Protein AF-A0A1W2FEC4-F1 (afdb_monomer)

Mean predicted aligned error: 9.16 Å

Nearest PDB structures (foldseek):
  4igg-assembly1_B  TM=1.754E-01  e=8.267E-01  Homo sapiens

pLDDT: mean 85.3, std 17.09, range [33.62, 98.06]

Structure (mmCIF, N/CA/C/O backbone):
data_AF-A0A1W2FEC4-F1
#
_entry.id   AF-A0A1W2FEC4-F1
#
loop_
_atom_site.group_PDB
_atom_site.id
_atom_site.type_symbol
_atom_site.label_atom_id
_atom_site.label_alt_id
_atom_site.label_comp_id
_atom_site.label_asym_id
_atom_site.label_entity_id
_atom_site.label_seq_id
_atom_site.pdbx_PDB_ins_code
_atom_site.Cartn_x
_atom_site.Cartn_y
_atom_site.Cartn_z
_atom_site.occupancy
_atom_site.B_iso_or_equiv
_atom_site.auth_seq_id
_atom_site.auth_comp_id
_atom_site.auth_asym_id
_atom_site.auth_atom_id
_atom_site.pdbx_PDB_model_num
ATOM 1 N N . MET A 1 1 ? -41.640 -19.546 67.518 1.00 37.34 1 MET A N 1
ATOM 2 C CA . MET A 1 1 ? -40.418 -19.988 66.816 1.00 37.34 1 MET A CA 1
ATOM 3 C C . MET A 1 1 ? -40.036 -18.869 65.863 1.00 37.34 1 MET A C 1
ATOM 5 O O . MET A 1 1 ? -40.870 -18.476 65.066 1.00 37.34 1 MET A O 1
ATOM 9 N N . ARG A 1 2 ? -38.877 -18.230 66.068 1.00 36.75 2 ARG A N 1
ATOM 10 C CA . ARG A 1 2 ? -38.397 -17.133 65.214 1.00 36.75 2 ARG A CA 1
ATOM 11 C C . ARG A 1 2 ? -37.723 -17.760 63.998 1.00 36.75 2 ARG A C 1
ATOM 13 O O . ARG A 1 2 ? -36.661 -18.361 64.160 1.00 36.75 2 ARG A O 1
ATOM 20 N N . ASP A 1 3 ? -38.341 -17.629 62.831 1.00 38.19 3 ASP A N 1
ATOM 21 C CA . ASP A 1 3 ? -37.733 -18.014 61.561 1.00 38.19 3 ASP A CA 1
ATOM 22 C C . ASP A 1 3 ? -36.437 -17.224 61.376 1.00 38.19 3 ASP A C 1
ATOM 24 O O . ASP A 1 3 ? -36.424 -15.992 61.315 1.00 38.19 3 ASP A O 1
ATOM 28 N N . LYS A 1 4 ? -35.313 -17.943 61.376 1.00 33.62 4 LYS A N 1
ATOM 29 C CA . LYS A 1 4 ? -34.004 -17.360 61.090 1.00 33.62 4 LYS A CA 1
ATOM 30 C C . LYS A 1 4 ? -33.969 -17.025 59.595 1.00 33.62 4 LYS A C 1
ATOM 32 O O . LYS A 1 4 ? -34.239 -17.921 58.795 1.00 33.62 4 LYS A O 1
ATOM 37 N N . PRO A 1 5 ? -33.623 -15.792 59.189 1.00 39.75 5 PRO A N 1
ATOM 38 C CA . PRO A 1 5 ? -33.453 -15.482 57.778 1.00 39.75 5 PRO A CA 1
ATOM 39 C C . PRO A 1 5 ? -32.308 -16.335 57.223 1.00 39.75 5 PRO A C 1
ATOM 41 O O . PRO A 1 5 ? -31.166 -16.234 57.673 1.00 39.75 5 PRO A O 1
ATOM 44 N N . VAL A 1 6 ? -32.623 -17.203 56.263 1.00 42.38 6 VAL A N 1
ATOM 45 C CA . VAL A 1 6 ? -31.625 -17.957 55.502 1.00 42.38 6 VAL A CA 1
ATOM 46 C C . VAL A 1 6 ? -30.933 -16.963 54.572 1.00 42.38 6 VAL A C 1
ATOM 48 O O . VAL A 1 6 ? -31.481 -16.551 53.554 1.00 42.38 6 VAL A O 1
ATOM 51 N N . ILE A 1 7 ? -29.734 -16.525 54.954 1.00 41.28 7 ILE A N 1
ATOM 52 C CA . ILE A 1 7 ? -28.877 -15.683 54.115 1.00 41.28 7 ILE A CA 1
ATOM 53 C C . ILE A 1 7 ? -28.237 -16.593 53.061 1.00 41.28 7 ILE A C 1
ATOM 55 O O . ILE A 1 7 ? -27.219 -17.233 53.318 1.00 41.28 7 ILE A O 1
ATOM 59 N N . VAL A 1 8 ? -28.835 -16.670 51.871 1.00 42.28 8 VAL A N 1
ATOM 60 C CA . VAL A 1 8 ? -28.213 -17.321 50.710 1.00 42.28 8 VAL A CA 1
ATOM 61 C C . VAL A 1 8 ? -27.256 -16.319 50.062 1.00 42.28 8 VAL A C 1
ATOM 63 O O . VAL A 1 8 ? -27.683 -15.355 49.434 1.00 42.28 8 VAL A O 1
ATOM 66 N N . ARG A 1 9 ? -25.944 -16.521 50.234 1.00 42.56 9 ARG A N 1
ATOM 67 C CA . ARG A 1 9 ? -24.905 -15.755 49.528 1.00 42.56 9 ARG A CA 1
ATOM 68 C C . ARG A 1 9 ? -24.738 -16.326 48.119 1.00 42.56 9 ARG A C 1
ATOM 70 O O . ARG A 1 9 ? -24.040 -17.322 47.951 1.00 42.56 9 ARG A O 1
ATOM 77 N N . LEU A 1 10 ? -25.355 -15.706 47.115 1.00 42.03 10 LEU A N 1
ATOM 78 C CA . LEU A 1 10 ? -25.019 -15.984 45.717 1.00 42.03 10 LEU A CA 1
ATOM 79 C C . LEU A 1 10 ? -23.746 -15.200 45.367 1.00 42.03 10 LEU A C 1
ATOM 81 O O . LEU A 1 10 ? -23.784 -13.998 45.129 1.00 42.03 10 LEU A O 1
ATOM 85 N N . LEU A 1 11 ? -22.600 -15.874 45.421 1.00 38.28 11 LEU A N 1
ATOM 86 C CA . LEU A 1 11 ? -21.300 -15.318 45.050 1.00 38.28 11 LEU A CA 1
ATOM 87 C C . LEU A 1 11 ? -21.071 -15.629 43.565 1.00 38.28 11 LEU A C 1
ATOM 89 O O . LEU A 1 11 ? -20.635 -16.723 43.218 1.00 38.28 11 LEU A O 1
ATOM 93 N N . VAL A 1 12 ? -21.413 -14.692 42.679 1.00 45.19 12 VAL A N 1
ATOM 94 C CA . VAL A 1 12 ? -21.081 -14.802 41.250 1.00 45.19 12 VAL A CA 1
ATOM 95 C C . VAL A 1 12 ? -19.682 -14.223 41.067 1.00 45.19 12 VAL A C 1
ATOM 97 O O . VAL A 1 12 ? -19.491 -13.017 40.932 1.00 45.19 12 VAL A O 1
ATOM 100 N N . ALA A 1 13 ? -18.676 -15.091 41.164 1.00 38.09 13 ALA A N 1
ATOM 101 C CA . ALA A 1 13 ? -17.289 -14.722 40.928 1.00 38.09 13 ALA A CA 1
ATOM 102 C C . ALA A 1 13 ? -17.066 -14.498 39.424 1.00 38.09 13 ALA A C 1
ATOM 104 O O . ALA A 1 13 ? -17.051 -15.443 38.638 1.00 38.09 13 ALA A O 1
ATOM 105 N N . PHE A 1 14 ? -16.874 -13.240 39.034 1.00 48.03 14 PHE A N 1
ATOM 106 C CA . PHE A 1 14 ? -16.448 -12.871 37.690 1.00 48.03 14 PHE A CA 1
ATOM 107 C C . PHE A 1 14 ? -14.992 -13.295 37.470 1.00 48.03 14 PHE A C 1
ATOM 109 O O . PHE A 1 14 ? -14.058 -12.679 37.988 1.00 48.03 14 PHE A O 1
ATOM 116 N N . LEU A 1 15 ? -14.787 -14.356 36.690 1.00 37.59 15 LEU A N 1
ATOM 117 C CA . LEU A 1 15 ? -13.469 -14.722 36.184 1.00 37.59 15 LEU A CA 1
ATOM 118 C C . LEU A 1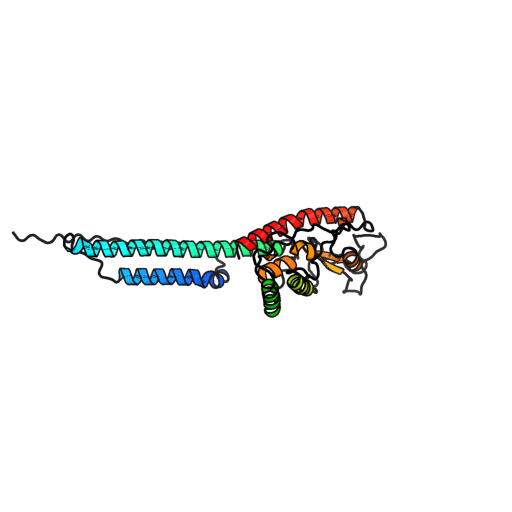 15 ? -13.022 -13.669 35.161 1.00 37.59 15 LEU A C 1
ATOM 120 O O . LEU A 1 15 ? -13.399 -13.700 33.992 1.00 37.59 15 LEU A O 1
ATOM 124 N N . LEU A 1 16 ? -12.179 -12.739 35.610 1.00 40.03 16 LEU A N 1
ATOM 125 C CA . LEU A 1 16 ? -11.343 -11.918 34.740 1.00 40.03 16 LEU A CA 1
ATOM 126 C C . LEU A 1 16 ? -10.385 -12.851 33.985 1.00 40.03 16 LEU A C 1
ATOM 128 O O . LEU A 1 16 ? -9.291 -13.158 34.453 1.00 40.03 16 LEU A O 1
ATOM 132 N N . LEU A 1 17 ? -10.799 -13.317 32.808 1.00 36.72 17 LEU A N 1
ATOM 133 C CA . LEU A 1 17 ? -9.917 -13.959 31.838 1.00 36.72 17 LEU A CA 1
ATOM 134 C C . LEU A 1 17 ? -8.933 -12.907 31.308 1.00 36.72 17 LEU A C 1
ATOM 136 O O . LEU A 1 17 ? -9.126 -12.291 30.260 1.00 36.72 17 LEU A O 1
ATOM 140 N N . VAL A 1 18 ? -7.855 -12.684 32.061 1.00 39.00 18 VAL A N 1
ATOM 141 C CA . VAL A 1 18 ? -6.678 -11.946 31.604 1.00 39.00 18 VAL A CA 1
ATOM 142 C C . VAL A 1 18 ? -5.936 -12.856 30.628 1.00 39.00 18 VAL A C 1
ATOM 144 O O . VAL A 1 18 ? -5.005 -13.571 30.991 1.00 39.00 18 VAL A O 1
ATOM 147 N N . GLY A 1 19 ? -6.394 -12.878 29.375 1.00 36.00 19 GLY A N 1
ATOM 148 C CA . GLY A 1 19 ? -5.725 -13.589 28.291 1.00 36.00 19 GLY A CA 1
ATOM 149 C C . GLY A 1 19 ? -4.297 -13.071 28.126 1.00 36.00 19 GLY A C 1
ATOM 150 O O . GLY A 1 19 ? -4.073 -11.994 27.573 1.00 36.00 19 GLY A O 1
ATOM 151 N N . SER A 1 20 ? -3.329 -13.833 28.631 1.00 35.22 20 SER A N 1
ATOM 152 C CA . SER A 1 20 ? -1.903 -13.558 28.496 1.00 35.22 20 SER A CA 1
ATOM 153 C C . SER A 1 20 ? -1.478 -13.925 27.076 1.00 35.22 20 SER A C 1
ATOM 155 O O . SER A 1 20 ? -1.128 -15.067 26.794 1.00 35.22 20 SER A O 1
ATOM 157 N N . VAL A 1 21 ? -1.543 -12.971 26.147 1.00 39.06 21 VAL A N 1
ATOM 158 C CA . VAL A 1 21 ? -0.990 -13.169 24.803 1.00 39.06 21 VAL A CA 1
ATOM 159 C C . VAL A 1 21 ? 0.417 -12.582 24.782 1.00 39.06 21 VAL A C 1
ATOM 161 O O . VAL A 1 21 ? 0.610 -11.371 24.683 1.00 39.06 21 VAL A O 1
ATOM 164 N N . VAL A 1 22 ? 1.400 -13.467 24.933 1.00 40.41 22 VAL A N 1
ATOM 165 C CA . VAL A 1 22 ? 2.821 -13.184 24.719 1.00 40.41 22 VAL A CA 1
ATOM 166 C C . VAL A 1 22 ? 3.040 -12.959 23.220 1.00 40.41 22 VAL A C 1
ATOM 168 O O . VAL A 1 22 ? 2.669 -13.803 22.409 1.00 40.41 22 VAL A O 1
ATOM 171 N N . GLY A 1 23 ? 3.643 -11.825 22.854 1.00 34.78 23 GLY A N 1
ATOM 172 C CA . GLY A 1 23 ? 4.089 -11.549 21.485 1.00 34.78 23 GLY A CA 1
ATOM 173 C C . GLY A 1 23 ? 4.133 -10.059 21.141 1.00 34.78 23 GLY A C 1
ATOM 174 O O . GLY A 1 23 ? 3.154 -9.493 20.661 1.00 34.78 23 GLY A O 1
ATOM 175 N N . ALA A 1 24 ? 5.283 -9.417 21.362 1.00 34.56 24 ALA A N 1
ATOM 176 C CA . ALA A 1 24 ? 5.630 -8.136 20.734 1.00 34.56 24 ALA A CA 1
ATOM 177 C C . ALA A 1 24 ? 5.730 -8.316 19.194 1.00 34.56 24 ALA A C 1
ATOM 179 O O . ALA A 1 24 ? 6.072 -9.415 18.756 1.00 34.56 24 ALA A O 1
ATOM 180 N N . PRO A 1 25 ? 5.435 -7.292 18.359 1.00 44.28 25 PRO A N 1
ATOM 181 C CA . PRO A 1 25 ? 5.732 -5.876 18.566 1.00 44.28 25 PRO A CA 1
ATOM 182 C C . PRO A 1 25 ? 4.463 -5.030 18.749 1.00 44.28 25 PRO A C 1
ATOM 184 O O . PRO A 1 25 ? 3.744 -4.727 17.801 1.00 44.28 25 PRO A O 1
ATOM 187 N N . ALA A 1 26 ? 4.193 -4.614 19.987 1.00 45.78 26 ALA A N 1
ATOM 188 C CA . ALA A 1 26 ? 2.986 -3.862 20.335 1.00 45.78 26 ALA A CA 1
ATOM 189 C C . ALA A 1 26 ? 3.106 -2.337 20.127 1.00 45.78 26 ALA A C 1
ATOM 191 O O . ALA A 1 26 ? 2.086 -1.656 20.101 1.00 45.78 26 ALA A O 1
ATOM 192 N N . ALA A 1 27 ? 4.310 -1.785 19.947 1.00 42.53 27 ALA A N 1
ATOM 193 C CA . ALA A 1 27 ? 4.506 -0.332 19.986 1.00 42.53 27 ALA A CA 1
ATOM 194 C C . ALA A 1 27 ? 3.841 0.423 18.814 1.00 42.53 27 ALA A C 1
ATOM 196 O O . ALA A 1 27 ? 3.279 1.493 19.020 1.00 42.53 27 ALA A O 1
ATOM 197 N N . ALA A 1 28 ? 3.834 -0.139 17.598 1.00 42.44 28 ALA A N 1
ATOM 198 C CA . ALA A 1 28 ? 3.179 0.495 16.445 1.00 42.44 28 ALA A CA 1
ATOM 199 C C . ALA A 1 28 ? 1.650 0.286 16.446 1.00 42.44 28 ALA A C 1
ATOM 201 O O . ALA A 1 28 ? 0.890 1.207 16.154 1.00 42.44 28 ALA A O 1
ATOM 202 N N . ALA A 1 29 ? 1.186 -0.902 16.852 1.00 49.25 29 ALA A N 1
ATOM 203 C CA . ALA A 1 29 ? -0.240 -1.236 16.905 1.00 49.25 29 ALA A CA 1
ATOM 204 C C . ALA A 1 29 ? -0.999 -0.506 18.031 1.00 49.25 29 ALA A C 1
ATOM 206 O O . ALA A 1 29 ? -2.219 -0.348 17.953 1.00 49.25 29 ALA A O 1
ATOM 207 N N . GLN A 1 30 ? -0.302 -0.056 19.082 1.00 52.47 30 GLN A N 1
ATOM 208 C CA . GLN A 1 30 ? -0.909 0.700 20.181 1.00 52.47 30 GLN A CA 1
ATOM 209 C C . GLN A 1 30 ? -1.448 2.065 19.732 1.00 52.47 30 GLN A C 1
ATOM 211 O O . GLN A 1 30 ? -2.548 2.431 20.137 1.00 52.47 30 GLN A O 1
ATOM 216 N N . GLY A 1 31 ? -0.738 2.775 18.848 1.00 69.38 31 GLY A N 1
ATOM 217 C CA . GLY A 1 31 ? -1.196 4.069 18.330 1.00 69.38 31 GLY A CA 1
ATOM 218 C C . GLY A 1 31 ? -2.389 3.958 17.376 1.00 69.38 31 GLY A C 1
ATOM 219 O O . GLY A 1 31 ? -3.290 4.791 17.411 1.00 69.38 31 GLY A O 1
ATOM 220 N N . GLU A 1 32 ? -2.434 2.914 16.547 1.00 84.25 32 GLU A N 1
ATOM 221 C CA . GLU A 1 32 ? -3.455 2.782 15.498 1.00 84.25 32 GLU A CA 1
ATOM 222 C C . GLU A 1 32 ? -4.778 2.174 15.981 1.00 84.25 32 GLU A C 1
ATOM 224 O O . GLU A 1 32 ? -5.831 2.494 15.437 1.00 84.25 32 GLU A O 1
ATOM 229 N N . CYS A 1 33 ? -4.743 1.353 17.035 1.00 93.69 33 CYS A N 1
ATOM 230 C CA . CYS A 1 33 ? -5.939 0.802 17.683 1.00 93.69 33 CYS A CA 1
ATOM 231 C C . CYS A 1 33 ? -6.293 1.523 18.999 1.00 93.69 33 CYS A C 1
ATOM 233 O O . CYS A 1 33 ? -6.991 0.959 19.848 1.00 93.69 33 CYS A O 1
ATOM 235 N N . ALA A 1 34 ? -5.807 2.755 19.199 1.00 93.00 34 ALA A N 1
ATOM 236 C CA . ALA A 1 34 ? -5.972 3.509 20.446 1.00 93.00 34 ALA A CA 1
ATOM 237 C C . ALA A 1 34 ? -7.449 3.739 20.820 1.00 93.00 34 ALA A C 1
ATOM 239 O O . ALA A 1 34 ? -7.817 3.676 21.995 1.00 93.00 34 ALA A O 1
ATOM 240 N N . ALA A 1 35 ? -8.321 3.950 19.829 1.00 93.94 35 ALA A N 1
ATOM 241 C CA . ALA A 1 35 ? -9.757 4.113 20.056 1.00 93.94 35 ALA A CA 1
ATOM 242 C C . ALA A 1 35 ? -10.398 2.840 20.637 1.00 93.94 35 ALA A C 1
ATOM 244 O O . ALA A 1 35 ? -11.140 2.915 21.616 1.00 93.94 35 ALA A O 1
ATOM 245 N N . GLN A 1 36 ? -10.076 1.664 20.089 1.00 96.75 36 GLN A N 1
ATOM 246 C CA . GLN A 1 36 ? -10.588 0.375 20.568 1.00 96.75 36 GLN A CA 1
ATOM 247 C C . GLN A 1 36 ? -10.023 0.028 21.949 1.00 96.75 36 GLN A C 1
ATOM 249 O O . GLN A 1 36 ? -10.747 -0.486 22.799 1.00 96.75 36 GLN A O 1
ATOM 254 N N . GLN A 1 37 ? -8.754 0.361 22.206 1.00 95.94 37 GLN A N 1
ATOM 255 C CA . GLN A 1 37 ? -8.158 0.232 23.540 1.00 95.94 37 GLN A CA 1
ATOM 256 C C . GLN A 1 37 ? -8.877 1.117 24.565 1.00 95.94 37 GLN A C 1
ATOM 258 O O . GLN A 1 37 ? -9.201 0.657 25.658 1.00 95.94 37 GLN A O 1
ATOM 263 N N . SER A 1 38 ? -9.186 2.360 24.189 1.00 95.44 38 SER A N 1
ATOM 264 C CA . SER A 1 38 ? -9.908 3.306 25.046 1.00 95.44 38 SER A CA 1
ATOM 265 C C . SER A 1 38 ? -11.348 2.858 25.310 1.00 95.44 38 SER A C 1
ATOM 267 O O . SER A 1 38 ? -11.848 3.006 26.423 1.00 95.44 38 SER A O 1
ATOM 269 N N . ALA A 1 39 ? -12.014 2.270 24.311 1.00 95.75 39 ALA A N 1
ATOM 270 C CA . ALA A 1 39 ? -13.347 1.694 24.464 1.00 95.75 39 ALA A CA 1
ATOM 271 C C . ALA A 1 39 ? -13.347 0.512 25.447 1.00 95.75 39 ALA A C 1
ATOM 273 O O . ALA A 1 39 ? -14.177 0.477 26.352 1.00 95.75 39 ALA A O 1
ATOM 274 N N . LEU A 1 40 ? -12.383 -0.407 25.330 1.00 96.94 40 LEU A N 1
ATOM 275 C CA . LEU A 1 40 ? -12.244 -1.528 26.264 1.00 96.94 40 LEU A CA 1
ATOM 276 C C . LEU A 1 40 ? -11.956 -1.047 27.694 1.00 96.94 40 LEU A C 1
ATOM 278 O O . LEU A 1 40 ? -12.580 -1.521 28.641 1.00 96.94 40 LEU A O 1
ATOM 282 N N . ALA A 1 41 ? -11.070 -0.059 27.853 1.00 96.75 41 ALA A N 1
ATOM 283 C CA . ALA A 1 41 ? -10.785 0.540 29.155 1.00 96.75 41 ALA A CA 1
ATOM 284 C C . ALA A 1 41 ? -12.037 1.175 29.789 1.00 96.75 41 ALA A C 1
ATOM 286 O O . ALA A 1 41 ? -12.260 1.024 30.990 1.00 96.75 41 ALA A O 1
ATOM 287 N N . ARG A 1 42 ? -12.891 1.826 28.988 1.00 97.94 42 ARG A N 1
ATOM 288 C CA . ARG A 1 42 ? -14.169 2.382 29.457 1.00 97.94 42 ARG A CA 1
ATOM 289 C C . ARG A 1 42 ? -15.121 1.294 29.951 1.00 97.94 42 ARG A C 1
ATOM 291 O O . ARG A 1 42 ? -15.725 1.468 31.005 1.00 97.94 42 ARG A O 1
ATOM 298 N N . VAL A 1 43 ? -15.225 0.169 29.242 1.00 97.25 43 VAL A N 1
ATOM 299 C CA . VAL A 1 43 ? -16.052 -0.964 29.694 1.00 97.25 43 VAL A CA 1
ATOM 300 C C . VAL A 1 43 ? -15.513 -1.539 31.005 1.00 97.25 43 VAL A C 1
ATOM 302 O O . VAL A 1 43 ? -16.285 -1.783 31.928 1.00 97.25 43 VAL A O 1
ATOM 305 N N . HIS A 1 44 ? -14.192 -1.671 31.154 1.00 97.56 44 HIS A N 1
ATOM 306 C CA . HIS A 1 44 ? -13.602 -2.117 32.420 1.00 97.56 44 HIS A CA 1
ATOM 307 C C . HIS A 1 44 ? -13.916 -1.168 33.589 1.00 97.56 44 HIS A C 1
ATOM 309 O O . HIS A 1 44 ? -14.187 -1.632 34.695 1.00 97.56 44 HIS A O 1
ATOM 315 N N . GLN A 1 45 ? -13.935 0.149 33.358 1.00 97.62 45 GLN A N 1
ATOM 316 C CA . GLN A 1 45 ? -14.357 1.122 34.374 1.00 97.62 45 GLN A CA 1
ATOM 317 C C . GLN A 1 45 ? -15.838 0.968 34.745 1.00 97.62 45 GLN A C 1
ATOM 319 O O . GLN A 1 45 ? -16.181 1.056 35.921 1.00 97.62 45 GLN A O 1
ATOM 324 N N . GLN A 1 46 ? -16.711 0.707 33.768 1.00 97.62 46 GLN A N 1
ATOM 325 C CA . GLN A 1 46 ? -18.136 0.464 34.014 1.00 97.62 46 GLN A CA 1
ATOM 326 C C . GLN A 1 46 ? -18.368 -0.816 34.822 1.00 97.62 46 GLN A C 1
ATOM 328 O O . GLN A 1 46 ? -19.150 -0.799 35.768 1.00 97.62 46 GLN A O 1
ATOM 333 N N . ILE A 1 47 ? -17.643 -1.894 34.508 1.00 96.56 47 ILE A N 1
ATOM 334 C CA . ILE A 1 47 ? -17.673 -3.144 35.279 1.00 96.56 47 ILE A CA 1
ATOM 335 C C . ILE A 1 47 ? -17.213 -2.899 36.717 1.00 96.56 47 ILE A C 1
ATOM 337 O O . ILE A 1 47 ? -17.883 -3.319 37.656 1.00 96.56 47 ILE A O 1
ATOM 341 N N . ALA A 1 48 ? -16.111 -2.170 36.915 1.00 96.31 48 ALA A N 1
ATOM 342 C CA . ALA A 1 48 ? -15.641 -1.828 38.255 1.00 96.31 48 ALA A CA 1
ATOM 343 C C . ALA A 1 48 ? -16.682 -1.006 39.038 1.00 96.31 48 ALA A C 1
ATOM 345 O O . ALA A 1 48 ? -16.937 -1.289 40.207 1.00 96.31 48 ALA A O 1
ATOM 346 N N . ALA A 1 49 ? -17.323 -0.031 38.387 1.00 97.06 49 ALA A N 1
ATOM 347 C CA . ALA A 1 49 ? -18.380 0.774 38.992 1.00 97.06 49 ALA A CA 1
ATOM 348 C C . ALA A 1 49 ? -19.629 -0.056 39.339 1.00 97.06 49 ALA A C 1
ATOM 350 O O . ALA A 1 49 ? -20.215 0.149 40.399 1.00 97.06 49 ALA A O 1
ATOM 351 N N . HIS A 1 50 ? -20.023 -1.006 38.487 1.00 95.69 50 HIS A N 1
ATOM 352 C CA . HIS A 1 50 ? -21.120 -1.938 38.756 1.00 95.69 50 HIS A CA 1
ATOM 353 C C . HIS A 1 50 ? -20.802 -2.870 39.937 1.00 95.69 50 HIS A C 1
ATOM 355 O O . HIS A 1 50 ? -21.614 -3.006 40.851 1.00 95.69 50 HIS A O 1
ATOM 361 N N . ASN A 1 51 ? -19.589 -3.423 39.987 1.00 94.31 51 ASN A N 1
ATOM 362 C CA . ASN A 1 51 ? -19.143 -4.303 41.072 1.00 94.31 51 ASN A CA 1
ATOM 363 C C . ASN A 1 51 ? -18.999 -3.577 42.422 1.00 94.31 51 ASN A C 1
ATOM 365 O O . ASN A 1 51 ? -19.095 -4.206 43.473 1.00 94.31 51 ASN A O 1
ATOM 369 N N . ALA A 1 52 ? -18.802 -2.255 42.407 1.00 96.06 52 ALA A N 1
ATOM 370 C CA . ALA A 1 52 ? -18.787 -1.428 43.612 1.00 96.06 52 ALA A CA 1
ATOM 371 C C . ALA A 1 52 ? -20.192 -1.156 44.190 1.00 96.06 52 ALA A C 1
ATOM 373 O O . ALA A 1 52 ? -20.302 -0.707 45.333 1.00 96.06 52 ALA A O 1
ATOM 374 N N . LYS A 1 53 ? -21.271 -1.416 43.434 1.00 93.75 53 LYS A N 1
ATOM 375 C CA . LYS A 1 53 ? -22.647 -1.304 43.943 1.00 93.75 53 LYS A CA 1
ATOM 376 C C . LYS A 1 53 ? -22.941 -2.435 44.948 1.00 93.75 53 LYS A C 1
ATOM 378 O O . LYS A 1 53 ? -22.318 -3.500 44.878 1.00 93.75 53 LYS A O 1
ATOM 383 N N . PRO A 1 54 ? -23.905 -2.251 45.871 1.00 92.62 54 PRO A N 1
ATOM 384 C CA . PRO A 1 54 ? -24.397 -3.342 46.707 1.00 92.62 54 PRO A CA 1
ATOM 385 C C . PRO A 1 54 ? -24.869 -4.519 45.846 1.00 92.62 54 PRO A C 1
ATOM 387 O O . PRO A 1 54 ? -25.716 -4.353 44.973 1.00 92.62 54 PRO A O 1
ATOM 390 N N . HIS A 1 55 ? -24.301 -5.694 46.098 1.00 91.06 55 HIS A N 1
ATOM 391 C CA . HIS A 1 55 ? -24.475 -6.899 45.277 1.00 91.06 55 HIS A CA 1
ATOM 392 C C . HIS A 1 55 ? -24.831 -8.139 46.114 1.00 91.06 55 HIS A C 1
ATOM 394 O O . HIS A 1 55 ? -24.816 -9.265 45.626 1.00 91.06 55 HIS A O 1
ATOM 400 N N . VAL A 1 56 ? -25.142 -7.940 47.399 1.00 92.81 56 VAL A N 1
ATOM 401 C CA . VAL A 1 56 ? -25.642 -8.983 48.299 1.00 92.81 56 VAL A CA 1
ATOM 402 C C . VAL A 1 56 ? -27.116 -8.707 48.554 1.00 92.81 56 VAL A C 1
ATOM 404 O O . VAL A 1 56 ? -27.463 -7.681 49.135 1.00 92.81 56 VAL A O 1
ATOM 407 N N . PHE A 1 57 ? -27.969 -9.636 48.132 1.00 93.00 57 PHE A N 1
ATOM 408 C CA . PHE A 1 57 ? -29.422 -9.502 48.202 1.00 93.00 57 PHE A CA 1
ATOM 409 C C . PHE A 1 57 ? -30.028 -10.606 49.074 1.00 93.00 57 PHE A C 1
ATOM 411 O O . PHE A 1 57 ? -29.595 -11.758 49.038 1.00 93.00 57 PHE A O 1
ATOM 418 N N . VAL A 1 58 ? -31.056 -10.268 49.850 1.00 93.62 58 VAL A N 1
ATOM 419 C CA . VAL A 1 58 ? -31.855 -11.211 50.640 1.00 93.62 58 VAL A CA 1
ATOM 420 C C . VAL A 1 58 ? -33.033 -11.685 49.792 1.00 93.62 58 VAL A C 1
ATOM 422 O O . VAL A 1 58 ? -34.043 -10.996 49.657 1.00 93.62 58 VAL A O 1
ATOM 425 N N . VAL A 1 59 ? -32.918 -12.875 49.212 1.00 88.00 59 VAL A N 1
ATOM 426 C CA . VAL A 1 59 ? -33.948 -13.484 48.352 1.00 88.00 59 VAL A CA 1
ATOM 427 C C . VAL A 1 59 ? -34.891 -14.347 49.214 1.00 88.00 59 VAL A C 1
ATOM 429 O O . VAL A 1 59 ? -34.401 -15.054 50.094 1.00 88.00 59 VAL A O 1
ATOM 432 N N . PRO A 1 60 ? -36.230 -14.294 49.022 1.00 92.31 60 PRO A N 1
ATOM 433 C CA . PRO A 1 60 ? -36.953 -13.670 47.904 1.00 92.31 60 PRO A CA 1
ATOM 434 C C . PRO A 1 60 ? -37.292 -12.182 48.070 1.00 92.31 60 PRO A C 1
ATOM 436 O O . PRO A 1 60 ? -37.749 -11.567 47.112 1.00 92.31 60 PRO A O 1
ATOM 439 N N . ARG A 1 61 ? -37.058 -11.581 49.244 1.00 94.38 61 ARG A N 1
ATOM 440 C CA . ARG A 1 61 ? -37.474 -10.197 49.549 1.00 94.38 61 ARG A CA 1
ATOM 441 C C . ARG A 1 61 ? -36.922 -9.150 48.569 1.00 94.38 61 ARG A C 1
ATOM 443 O O . ARG A 1 61 ? -37.600 -8.162 48.331 1.00 94.38 61 ARG A O 1
ATOM 450 N N . GLN A 1 62 ? -35.725 -9.374 48.028 1.00 94.94 62 GLN A N 1
ATOM 451 C CA . GLN A 1 62 ? -35.013 -8.470 47.114 1.00 94.94 62 GLN A CA 1
ATOM 452 C C . GLN A 1 62 ? -34.773 -9.097 45.727 1.00 94.94 62 GLN A C 1
ATOM 454 O O . GLN A 1 62 ? -33.720 -8.923 45.112 1.00 94.94 62 GLN A O 1
ATOM 459 N N . ALA A 1 63 ? -35.712 -9.923 45.250 1.00 93.00 63 ALA A N 1
ATOM 460 C CA . ALA A 1 63 ? -35.556 -10.632 43.979 1.00 93.00 63 ALA A CA 1
ATOM 461 C C . ALA A 1 63 ? -35.485 -9.685 42.764 1.00 93.00 63 ALA A C 1
ATOM 463 O O . ALA A 1 63 ? -34.755 -9.969 41.816 1.00 93.00 63 ALA A O 1
ATOM 464 N N . GLY A 1 64 ? -36.207 -8.558 42.794 1.00 94.62 64 GLY A N 1
ATOM 465 C CA . GLY A 1 64 ? -36.200 -7.573 41.708 1.00 94.62 64 GLY A CA 1
ATOM 466 C C . GLY A 1 64 ? -34.859 -6.847 41.582 1.00 94.62 64 GLY A C 1
ATOM 467 O O . GLY A 1 64 ? -34.340 -6.700 40.478 1.00 94.62 64 GLY A O 1
ATOM 468 N N . GLU A 1 65 ? -34.259 -6.456 42.706 1.00 93.88 65 GLU A N 1
ATOM 469 C CA . GLU A 1 65 ? -32.951 -5.800 42.753 1.00 93.88 65 GLU A CA 1
ATOM 470 C C . GLU A 1 65 ? -31.832 -6.751 42.323 1.00 93.88 65 GLU A C 1
ATOM 472 O O . GLU A 1 65 ? -30.972 -6.366 41.531 1.00 93.88 65 GLU A O 1
ATOM 477 N N . ALA A 1 66 ? -31.885 -8.010 42.772 1.00 93.25 66 ALA A N 1
ATOM 478 C CA . ALA A 1 66 ? -30.958 -9.045 42.324 1.00 93.25 66 ALA A CA 1
ATOM 479 C C . ALA A 1 66 ? -31.066 -9.291 40.809 1.00 93.25 66 ALA A C 1
ATOM 481 O O . ALA A 1 66 ? -30.051 -9.395 40.121 1.00 93.25 66 ALA A O 1
ATOM 482 N N . ALA A 1 67 ? -32.289 -9.346 40.267 1.00 94.88 67 ALA A N 1
ATOM 483 C CA . ALA A 1 67 ? -32.514 -9.512 38.833 1.00 94.88 67 ALA A CA 1
ATOM 484 C C . ALA A 1 67 ? -32.000 -8.311 38.021 1.00 94.88 67 ALA A C 1
ATOM 486 O O . ALA A 1 67 ? -31.352 -8.506 36.995 1.00 94.88 67 ALA A O 1
ATOM 487 N N . ALA A 1 68 ? -32.235 -7.082 38.490 1.00 95.56 68 ALA A N 1
ATOM 488 C CA . ALA A 1 68 ? -31.740 -5.868 37.842 1.00 95.56 68 ALA A CA 1
ATOM 489 C C . ALA A 1 68 ? -30.204 -5.796 37.846 1.00 95.56 68 ALA A C 1
ATOM 491 O O . ALA A 1 68 ? -29.605 -5.468 36.822 1.00 95.56 68 ALA A O 1
ATOM 492 N N . TYR A 1 69 ? -29.569 -6.158 38.967 1.00 95.38 69 TYR A N 1
ATOM 493 C CA . TYR A 1 69 ? -28.112 -6.247 39.068 1.00 95.38 69 TYR A CA 1
ATOM 494 C C . TYR A 1 69 ? -27.551 -7.254 38.056 1.00 95.38 69 TYR A C 1
ATOM 496 O O . TYR A 1 69 ? -26.692 -6.910 37.249 1.00 95.38 69 TYR A O 1
ATOM 504 N N . ASN A 1 70 ? -28.098 -8.471 38.025 1.00 95.12 70 ASN A N 1
ATOM 505 C CA . ASN A 1 70 ? -27.652 -9.511 37.097 1.00 95.12 70 ASN A CA 1
ATOM 506 C C . ASN A 1 70 ? -27.895 -9.138 35.623 1.00 95.12 70 ASN A C 1
ATOM 508 O O . ASN A 1 70 ? -27.085 -9.475 34.763 1.00 95.12 70 ASN A O 1
ATOM 512 N N . ALA A 1 71 ? -28.983 -8.425 35.316 1.00 96.75 71 ALA A N 1
ATOM 513 C CA . ALA A 1 71 ? -29.253 -7.941 33.964 1.00 96.75 71 ALA A CA 1
ATOM 514 C C . ALA A 1 71 ? -28.232 -6.880 33.513 1.00 96.75 71 ALA A C 1
ATOM 516 O O . ALA A 1 71 ? -27.763 -6.924 32.375 1.00 96.75 71 ALA A O 1
ATOM 517 N N . GLU A 1 72 ? -27.852 -5.952 34.399 1.00 96.12 72 GLU A N 1
ATOM 518 C CA . GLU A 1 72 ? -26.784 -4.981 34.121 1.00 96.12 72 GLU A CA 1
ATOM 519 C C . GLU A 1 72 ? -25.432 -5.687 33.934 1.00 96.12 72 GLU A C 1
ATOM 521 O O . GLU A 1 72 ? -24.709 -5.374 32.987 1.00 96.12 72 GLU A O 1
ATOM 526 N N . ALA A 1 73 ? -25.125 -6.684 34.769 1.00 96.12 73 ALA A N 1
ATOM 527 C CA . ALA A 1 73 ? -23.918 -7.497 34.639 1.00 96.12 73 ALA A CA 1
ATOM 528 C C . ALA A 1 73 ? -23.838 -8.183 33.263 1.00 96.12 73 ALA A C 1
ATOM 530 O O . ALA A 1 73 ? -22.838 -8.039 32.560 1.00 96.12 73 ALA A O 1
ATOM 531 N N . ALA A 1 74 ? -24.919 -8.837 32.825 1.00 96.25 74 ALA A N 1
ATOM 532 C CA . ALA A 1 74 ? -24.990 -9.485 31.513 1.00 96.25 74 ALA A CA 1
ATOM 533 C C . ALA A 1 74 ? -24.824 -8.486 30.347 1.00 96.25 74 ALA A C 1
ATOM 535 O O . ALA A 1 74 ? -24.171 -8.780 29.342 1.00 96.25 74 ALA A O 1
ATOM 536 N N . ALA A 1 75 ? -25.367 -7.271 30.474 1.00 97.19 75 ALA A N 1
ATOM 537 C CA . ALA A 1 75 ? -25.177 -6.219 29.473 1.00 97.19 75 ALA A CA 1
ATOM 538 C C . ALA A 1 75 ? -23.713 -5.734 29.403 1.00 97.19 75 ALA A C 1
ATOM 540 O O . ALA A 1 75 ? -23.188 -5.461 28.314 1.00 97.19 75 ALA A O 1
ATOM 541 N N . LEU A 1 76 ? -23.034 -5.644 30.551 1.00 97.12 76 LEU A N 1
ATOM 542 C CA . LEU A 1 76 ? -21.619 -5.278 30.628 1.00 97.12 76 LEU A CA 1
ATOM 543 C C . LEU A 1 76 ? -20.706 -6.383 30.079 1.00 97.12 76 LEU A C 1
ATOM 545 O O . LEU A 1 76 ? -19.753 -6.067 29.366 1.00 97.12 76 LEU A O 1
ATOM 549 N N . GLU A 1 77 ? -21.030 -7.657 30.309 1.00 95.75 77 GLU A N 1
ATOM 550 C CA . GLU A 1 77 ? -20.356 -8.800 29.674 1.00 95.75 77 GLU A CA 1
ATOM 551 C C . GLU A 1 77 ? -20.446 -8.736 28.147 1.00 95.75 77 GLU A C 1
ATOM 553 O O . GLU A 1 77 ? -19.429 -8.832 27.452 1.00 95.75 77 GLU A O 1
ATOM 558 N N . GLY A 1 78 ? -21.649 -8.500 27.612 1.00 96.31 78 GLY A N 1
ATOM 559 C CA . GLY A 1 78 ? -21.853 -8.323 26.174 1.00 96.31 78 GLY A CA 1
ATOM 560 C C . GLY A 1 78 ? -21.042 -7.150 25.613 1.00 96.31 78 GLY A C 1
ATOM 561 O O . GLY A 1 78 ? -20.404 -7.266 24.562 1.00 96.31 78 GLY A O 1
ATOM 562 N N . SER A 1 79 ? -20.991 -6.038 26.350 1.00 97.38 79 SER A N 1
ATOM 563 C CA . SER A 1 79 ? -20.192 -4.861 25.988 1.00 97.38 79 SER A CA 1
ATOM 564 C C . SER A 1 79 ? -18.688 -5.153 26.000 1.00 97.38 79 SER A C 1
ATOM 566 O O . SER A 1 79 ? -17.960 -4.699 25.114 1.00 97.38 79 SER A O 1
ATOM 568 N N . GLN A 1 80 ? -18.207 -5.939 26.966 1.00 97.50 80 GLN A N 1
ATOM 569 C CA . GLN A 1 80 ? -16.804 -6.336 27.056 1.00 97.50 80 GLN A CA 1
ATOM 570 C C . GLN A 1 80 ? -16.419 -7.255 25.899 1.00 97.50 80 GLN A C 1
ATOM 572 O O . GLN A 1 80 ? -15.410 -7.006 25.235 1.00 97.50 80 GLN A O 1
ATOM 577 N N . ALA A 1 81 ? -17.236 -8.271 25.612 1.00 97.00 81 ALA A N 1
ATOM 578 C CA . ALA A 1 81 ? -17.019 -9.174 24.488 1.00 97.00 81 ALA A CA 1
ATOM 579 C C . ALA A 1 81 ? -16.953 -8.403 23.158 1.00 97.00 81 ALA A C 1
ATOM 581 O O . ALA A 1 81 ? -16.025 -8.603 22.370 1.00 97.00 81 ALA A O 1
ATOM 582 N N . ALA A 1 82 ? -17.870 -7.453 22.942 1.00 97.56 82 ALA A N 1
ATOM 583 C CA . ALA A 1 82 ? -17.868 -6.591 21.762 1.00 97.56 82 ALA A CA 1
ATOM 584 C C . ALA A 1 82 ? -16.608 -5.706 21.678 1.00 97.56 82 ALA A C 1
ATOM 586 O O . ALA A 1 82 ? -15.993 -5.606 20.614 1.00 97.56 82 ALA A O 1
ATOM 587 N N . ALA A 1 83 ? -16.180 -5.096 22.789 1.00 97.06 83 ALA A N 1
ATOM 588 C CA . ALA A 1 83 ? -14.980 -4.259 22.827 1.00 97.06 83 ALA A CA 1
ATOM 589 C C . ALA A 1 83 ? -13.692 -5.064 22.565 1.00 97.06 83 ALA A C 1
ATOM 591 O O . ALA A 1 83 ? -12.815 -4.610 21.823 1.00 97.06 83 ALA A O 1
ATOM 592 N N . VAL A 1 84 ? -13.587 -6.279 23.115 1.00 97.06 84 VAL A N 1
ATOM 593 C CA . VAL A 1 84 ? -12.471 -7.202 22.850 1.00 97.06 84 VAL A CA 1
ATOM 594 C C . VAL A 1 84 ? -12.452 -7.624 21.381 1.00 97.06 84 VAL A C 1
ATOM 596 O O . VAL A 1 84 ? -11.398 -7.550 20.744 1.00 97.06 84 VAL A O 1
ATOM 599 N N . ALA A 1 85 ? -13.601 -8.012 20.821 1.00 97.38 85 ALA A N 1
ATOM 600 C CA . ALA A 1 85 ? -13.717 -8.383 19.412 1.00 97.38 85 ALA A CA 1
ATOM 601 C C . ALA A 1 85 ? -13.323 -7.221 18.484 1.00 97.38 85 ALA A C 1
ATOM 603 O O . ALA A 1 85 ? -12.562 -7.415 17.536 1.00 97.38 85 ALA A O 1
ATOM 604 N N . ALA A 1 86 ? -13.756 -5.995 18.793 1.00 96.44 86 ALA A N 1
ATOM 605 C CA . ALA A 1 86 ? -13.384 -4.802 18.034 1.00 96.44 86 ALA A CA 1
ATOM 606 C C . ALA A 1 86 ? -11.869 -4.526 18.078 1.00 96.44 86 ALA A C 1
ATOM 608 O O . ALA A 1 86 ? -11.264 -4.200 17.053 1.00 96.44 86 ALA A O 1
ATOM 609 N N . LEU A 1 87 ? -11.232 -4.685 19.243 1.00 95.88 87 LEU A N 1
ATOM 610 C CA . LEU A 1 87 ? -9.782 -4.529 19.382 1.00 95.88 87 LEU A CA 1
ATOM 611 C C . LEU A 1 87 ? -9.009 -5.603 18.602 1.00 95.88 87 LEU A C 1
ATOM 613 O O . LEU A 1 87 ? -8.035 -5.285 17.919 1.00 95.88 87 LEU A O 1
ATOM 617 N N . GLN A 1 88 ? -9.443 -6.862 18.682 1.00 96.19 88 GLN A N 1
ATOM 618 C CA . GLN A 1 88 ? -8.870 -7.978 17.922 1.00 96.19 88 GLN A CA 1
ATOM 619 C C . GLN A 1 88 ? -8.987 -7.737 16.410 1.00 96.19 88 GLN A C 1
ATOM 621 O O . GLN A 1 88 ? -7.992 -7.844 15.694 1.00 96.19 88 GLN A O 1
ATOM 626 N N . ALA A 1 89 ? -10.162 -7.315 15.936 1.00 95.62 89 ALA A N 1
ATOM 627 C CA . ALA A 1 89 ? -10.391 -6.984 14.533 1.00 95.62 89 ALA A CA 1
ATOM 628 C C . ALA A 1 89 ? -9.490 -5.834 14.051 1.00 95.62 89 ALA A C 1
ATOM 630 O O . ALA A 1 89 ? -8.918 -5.915 12.964 1.00 95.62 89 ALA A O 1
ATOM 631 N N . CYS A 1 90 ? -9.304 -4.788 14.868 1.00 95.94 90 CYS A N 1
ATOM 632 C CA . CYS A 1 90 ? -8.363 -3.711 14.553 1.00 95.94 90 CYS A CA 1
ATOM 633 C C . CYS A 1 90 ? -6.929 -4.239 14.403 1.00 95.94 90 CYS A C 1
ATOM 635 O O . CYS A 1 90 ? -6.274 -3.981 13.394 1.00 95.94 90 CYS A O 1
ATOM 637 N N . ARG A 1 91 ? -6.453 -5.043 15.363 1.00 94.88 91 ARG A N 1
ATOM 638 C CA . ARG A 1 91 ? -5.103 -5.630 15.321 1.00 94.88 91 ARG A CA 1
ATOM 639 C C . ARG A 1 91 ? -4.895 -6.522 14.100 1.00 94.88 91 ARG A C 1
ATOM 641 O O . ARG A 1 91 ? -3.845 -6.431 13.470 1.00 94.88 91 ARG A O 1
ATOM 648 N N . ALA A 1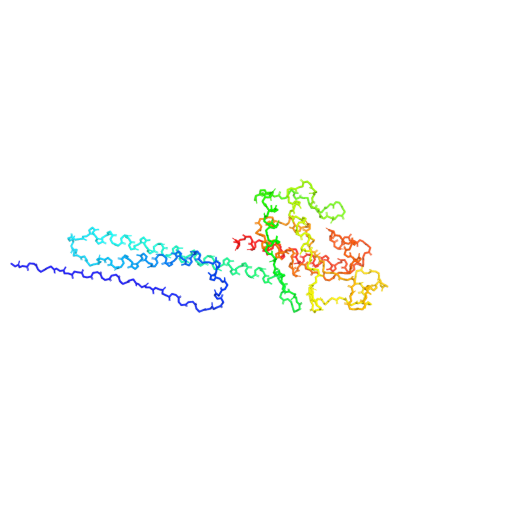 92 ? -5.887 -7.337 13.747 1.00 94.62 92 ALA A N 1
ATOM 649 C CA . ALA A 1 92 ? -5.835 -8.189 12.563 1.00 94.62 92 ALA A CA 1
ATOM 650 C C . ALA A 1 92 ? -5.700 -7.361 11.274 1.00 94.62 92 ALA A C 1
ATOM 652 O O . ALA A 1 92 ? -4.859 -7.674 10.432 1.00 94.62 92 ALA A O 1
ATOM 653 N N . LYS A 1 93 ? -6.452 -6.256 11.149 1.00 94.50 93 LYS A N 1
ATOM 654 C CA . LYS A 1 93 ? -6.314 -5.325 10.018 1.00 94.50 93 LYS A CA 1
ATOM 655 C C . LYS A 1 93 ? -4.922 -4.698 9.956 1.00 94.50 93 LYS A C 1
ATOM 657 O O . LYS A 1 93 ? -4.296 -4.729 8.901 1.00 94.50 93 LYS A O 1
ATOM 662 N N . VAL A 1 94 ? -4.401 -4.199 11.078 1.00 94.06 94 VAL A N 1
ATOM 663 C CA . VAL A 1 94 ? -3.039 -3.634 11.138 1.00 94.06 94 VAL A CA 1
ATOM 664 C C . VAL A 1 94 ? -2.000 -4.667 10.689 1.00 94.06 94 VAL A C 1
ATOM 666 O O . VAL A 1 94 ? -1.182 -4.377 9.819 1.00 94.06 94 VAL A O 1
ATOM 669 N N . GLN A 1 95 ? -2.077 -5.902 11.193 1.00 93.62 95 GLN A N 1
ATOM 670 C CA . GLN A 1 95 ? -1.174 -6.985 10.790 1.00 93.62 95 GLN A CA 1
ATOM 671 C C . GLN A 1 95 ? -1.285 -7.325 9.298 1.00 93.62 95 GLN A C 1
ATOM 673 O O . GLN A 1 95 ? -0.264 -7.488 8.628 1.00 93.62 95 GLN A O 1
ATOM 678 N N . GLN A 1 96 ? -2.506 -7.409 8.761 1.00 94.56 96 GLN A N 1
ATOM 679 C CA . GLN A 1 96 ? -2.737 -7.676 7.341 1.00 94.56 96 GLN A CA 1
ATOM 680 C C . GLN A 1 96 ? -2.132 -6.578 6.461 1.00 94.56 96 GLN A C 1
ATOM 682 O O . GLN A 1 96 ? -1.457 -6.879 5.473 1.00 94.56 96 GLN A O 1
ATOM 687 N N . ARG A 1 97 ? -2.332 -5.311 6.838 1.00 94.75 97 ARG A N 1
ATOM 688 C CA . ARG A 1 97 ? -1.749 -4.163 6.143 1.00 94.75 97 ARG A CA 1
ATOM 689 C C . ARG A 1 97 ? -0.227 -4.216 6.179 1.00 94.75 97 ARG A C 1
ATOM 691 O O . ARG A 1 97 ? 0.414 -4.068 5.143 1.00 94.75 97 ARG A O 1
ATOM 698 N N . ASP A 1 98 ? 0.360 -4.456 7.346 1.00 93.25 98 ASP A N 1
ATOM 699 C CA . ASP A 1 98 ? 1.812 -4.500 7.511 1.00 93.25 98 ASP A CA 1
ATOM 700 C C . ASP A 1 98 ? 2.434 -5.645 6.701 1.00 93.25 98 ASP A C 1
ATOM 702 O O . ASP A 1 98 ? 3.495 -5.477 6.097 1.00 93.25 98 ASP A O 1
ATOM 706 N N . GLN A 1 99 ? 1.757 -6.793 6.612 1.00 94.12 99 GLN A N 1
ATOM 707 C CA . GLN A 1 99 ? 2.177 -7.896 5.751 1.00 94.12 99 GLN A CA 1
ATOM 708 C C . GLN A 1 99 ? 2.116 -7.523 4.263 1.00 94.12 99 GLN A C 1
ATOM 710 O O . GLN A 1 99 ? 3.044 -7.830 3.514 1.00 94.12 99 GLN A O 1
ATOM 715 N N . ALA A 1 100 ? 1.062 -6.827 3.833 1.00 96.38 100 ALA A N 1
ATOM 716 C CA . ALA A 1 100 ? 0.936 -6.339 2.463 1.00 96.38 100 ALA A CA 1
ATOM 717 C C . ALA A 1 100 ? 2.033 -5.306 2.120 1.00 96.38 100 ALA A C 1
ATOM 719 O O . ALA A 1 100 ? 2.651 -5.378 1.058 1.00 96.38 100 ALA A O 1
ATOM 720 N N . LEU A 1 101 ? 2.352 -4.392 3.045 1.00 94.75 101 LEU A N 1
ATOM 721 C CA . LEU A 1 101 ? 3.440 -3.419 2.885 1.00 94.75 101 LEU A CA 1
ATOM 722 C C . LEU A 1 101 ? 4.824 -4.087 2.824 1.00 94.75 101 LEU A C 1
ATOM 724 O O . LEU A 1 101 ? 5.664 -3.669 2.026 1.00 94.75 101 LEU A O 1
ATOM 728 N N . LYS A 1 102 ? 5.062 -5.141 3.617 1.00 94.06 102 LYS A N 1
ATOM 729 C CA . LYS A 1 102 ? 6.291 -5.951 3.530 1.00 94.06 102 LYS A CA 1
ATOM 730 C C . LYS A 1 102 ? 6.438 -6.618 2.166 1.00 94.06 102 LYS A C 1
ATOM 732 O O . LYS A 1 102 ? 7.543 -6.679 1.637 1.00 94.06 102 LYS A O 1
ATOM 737 N N . GLU A 1 103 ? 5.342 -7.091 1.581 1.00 94.94 103 GLU A N 1
ATOM 738 C CA . GLU A 1 103 ? 5.378 -7.687 0.248 1.00 94.94 103 GLU A CA 1
ATOM 739 C C . GLU A 1 103 ? 5.702 -6.658 -0.843 1.00 94.94 103 GLU A C 1
ATOM 741 O O . GLU A 1 103 ? 6.533 -6.931 -1.710 1.00 94.94 103 GLU A O 1
ATOM 746 N N . LEU A 1 104 ? 5.136 -5.446 -0.761 1.00 96.00 104 LEU A N 1
ATOM 747 C CA . LEU A 1 104 ? 5.501 -4.343 -1.661 1.00 96.00 104 LEU A CA 1
ATOM 748 C C . LEU A 1 104 ? 6.983 -3.976 -1.566 1.00 96.00 104 LEU A C 1
ATOM 750 O O . LEU A 1 104 ? 7.590 -3.660 -2.591 1.00 96.00 104 LEU A O 1
ATOM 754 N N . ALA A 1 105 ? 7.551 -4.017 -0.356 1.00 93.25 105 ALA A N 1
ATOM 755 C CA . ALA A 1 105 ? 8.958 -3.718 -0.100 1.00 93.25 105 ALA A CA 1
ATOM 756 C C . ALA A 1 105 ? 9.926 -4.737 -0.721 1.00 93.25 105 ALA A C 1
ATOM 758 O O . ALA A 1 105 ? 11.106 -4.426 -0.827 1.00 93.25 105 ALA A O 1
ATOM 759 N N . ASP A 1 106 ? 9.422 -5.888 -1.186 1.00 90.25 106 ASP A N 1
ATOM 760 C CA . ASP A 1 106 ? 10.189 -6.972 -1.799 1.00 90.25 106 ASP A CA 1
ATOM 761 C C . ASP A 1 106 ? 11.232 -7.593 -0.852 1.00 90.25 106 ASP A C 1
ATOM 763 O O . ASP A 1 106 ? 12.289 -7.036 -0.581 1.00 90.25 106 ASP A O 1
ATOM 767 N N . ALA A 1 107 ? 10.970 -8.811 -0.374 1.00 89.00 107 ALA A N 1
ATOM 768 C CA . ALA A 1 107 ? 11.834 -9.498 0.593 1.00 89.00 107 ALA A CA 1
ATOM 769 C C . ALA A 1 107 ? 13.207 -9.939 0.035 1.00 89.00 107 ALA A C 1
ATOM 771 O O . ALA A 1 107 ? 14.004 -10.537 0.761 1.00 89.00 107 ALA A O 1
ATOM 772 N N . ARG A 1 108 ? 13.503 -9.696 -1.250 1.00 92.94 108 ARG A N 1
ATOM 773 C CA . ARG A 1 108 ? 14.790 -10.078 -1.848 1.00 92.94 108 ARG A CA 1
ATOM 774 C C . ARG A 1 108 ? 15.956 -9.273 -1.254 1.00 92.94 108 ARG A C 1
ATOM 776 O O . ARG A 1 108 ? 15.811 -8.068 -1.041 1.00 92.94 108 ARG A O 1
ATOM 783 N N . PRO A 1 109 ? 17.143 -9.887 -1.074 1.00 90.94 109 PRO A N 1
ATOM 784 C CA . PRO A 1 109 ? 18.325 -9.188 -0.576 1.00 90.94 109 PRO A CA 1
ATOM 785 C C . PRO A 1 109 ? 18.687 -7.944 -1.401 1.00 90.94 109 PRO A C 1
ATOM 787 O O . PRO A 1 109 ? 18.794 -7.997 -2.631 1.00 90.94 109 PRO A O 1
ATOM 790 N N . GLY A 1 110 ? 18.916 -6.829 -0.705 1.00 91.06 110 GLY A N 1
ATOM 791 C CA . GLY A 1 110 ? 19.276 -5.541 -1.305 1.00 91.06 110 GLY A CA 1
ATOM 792 C C . GLY A 1 110 ? 18.098 -4.718 -1.836 1.00 91.06 110 GLY A C 1
ATOM 793 O O . GLY A 1 110 ? 18.332 -3.610 -2.326 1.00 91.06 110 GLY A O 1
ATOM 794 N N . SER A 1 111 ? 16.860 -5.216 -1.731 1.00 92.62 111 SER A N 1
ATOM 795 C CA . SER A 1 111 ? 15.674 -4.418 -2.053 1.00 92.62 111 SER A CA 1
ATOM 796 C C . SER A 1 111 ? 15.565 -3.248 -1.068 1.00 92.62 111 SER A C 1
ATOM 798 O O . SER A 1 111 ? 15.790 -3.432 0.132 1.00 92.62 111 SER A O 1
ATOM 800 N N . PRO A 1 112 ? 15.267 -2.028 -1.538 1.00 92.19 112 PRO A N 1
ATOM 801 C CA . PRO A 1 112 ? 15.155 -0.872 -0.667 1.00 92.19 112 PRO A CA 1
ATOM 802 C C . PRO A 1 112 ? 13.824 -0.907 0.083 1.00 92.19 112 PRO A C 1
ATOM 804 O O . PRO A 1 112 ? 12.847 -1.473 -0.394 1.00 92.19 112 PRO A O 1
ATOM 807 N N . ALA A 1 113 ? 13.740 -0.227 1.223 1.00 91.31 113 ALA A N 1
ATOM 808 C CA . ALA A 1 113 ? 12.443 0.040 1.832 1.00 91.31 113 ALA A CA 1
ATOM 809 C C . ALA A 1 113 ? 11.596 0.963 0.934 1.00 91.31 113 ALA A C 1
ATOM 811 O O . ALA A 1 113 ? 12.122 1.768 0.160 1.00 91.31 113 ALA A O 1
ATOM 812 N N . ILE A 1 114 ? 10.272 0.894 1.084 1.00 92.38 114 ILE A N 1
ATOM 813 C CA . ILE A 1 114 ? 9.371 1.895 0.503 1.00 92.38 114 ILE A CA 1
ATOM 814 C C . ILE A 1 114 ? 9.683 3.242 1.172 1.00 92.38 114 ILE A C 1
ATOM 816 O O . ILE A 1 114 ? 9.645 3.315 2.403 1.00 92.38 114 ILE A O 1
ATOM 820 N N . PRO A 1 115 ? 9.982 4.313 0.414 1.00 90.81 115 PRO A N 1
ATOM 821 C CA . PRO A 1 115 ? 10.301 5.603 1.010 1.00 90.81 115 PRO A CA 1
ATOM 822 C C . PRO A 1 115 ? 9.165 6.115 1.896 1.00 90.81 115 PRO A C 1
ATOM 824 O O . PRO A 1 115 ? 7.997 6.034 1.521 1.00 90.81 115 PRO A O 1
ATOM 827 N N . THR A 1 116 ? 9.488 6.710 3.041 1.00 91.31 116 THR A N 1
ATOM 828 C CA . THR A 1 116 ? 8.466 7.343 3.880 1.00 91.31 116 THR A CA 1
ATOM 829 C C . THR A 1 116 ? 7.897 8.573 3.161 1.00 91.31 116 THR A C 1
ATOM 831 O O . THR A 1 116 ? 8.663 9.478 2.810 1.00 91.31 116 THR A O 1
ATOM 834 N N . PRO A 1 117 ? 6.574 8.653 2.925 1.00 93.00 117 PRO A N 1
ATOM 835 C CA . PRO A 1 117 ? 5.980 9.812 2.277 1.00 93.00 117 PRO A CA 1
ATOM 836 C C . PRO A 1 117 ? 6.050 11.041 3.186 1.00 93.00 117 PRO A C 1
ATOM 838 O O . PRO A 1 117 ? 5.803 10.965 4.390 1.00 93.00 117 PRO A O 1
ATOM 841 N N . ARG A 1 118 ? 6.329 12.204 2.592 1.00 94.50 118 ARG A N 1
ATOM 842 C CA . ARG A 1 118 ? 6.230 13.492 3.289 1.00 94.50 118 ARG A CA 1
ATOM 843 C C . ARG A 1 118 ? 4.763 13.846 3.545 1.00 94.50 118 ARG A C 1
ATOM 845 O O . ARG A 1 118 ? 3.892 13.520 2.736 1.00 94.50 118 ARG A O 1
ATOM 852 N N . ALA A 1 119 ? 4.492 14.578 4.624 1.00 95.94 119 ALA A N 1
ATOM 853 C CA . ALA A 1 119 ? 3.132 14.997 4.977 1.00 95.94 119 ALA A CA 1
ATOM 854 C C . ALA A 1 119 ? 2.455 15.829 3.867 1.00 95.94 119 ALA A C 1
ATOM 856 O O . ALA A 1 119 ? 1.277 15.637 3.574 1.00 95.94 119 ALA A O 1
ATOM 857 N N . ASP A 1 120 ? 3.206 16.707 3.192 1.00 96.56 120 ASP A N 1
ATOM 858 C CA . ASP A 1 120 ? 2.694 17.508 2.073 1.00 96.56 120 ASP A CA 1
ATOM 859 C C . ASP A 1 120 ? 2.302 16.645 0.862 1.00 96.56 120 ASP A C 1
ATOM 861 O O . ASP A 1 120 ? 1.368 16.978 0.134 1.00 96.56 120 ASP A O 1
ATOM 865 N N . THR A 1 121 ? 3.009 15.533 0.654 1.00 96.06 121 THR A N 1
ATOM 866 C CA . THR A 1 121 ? 2.734 14.574 -0.415 1.00 96.06 121 THR A CA 1
ATOM 867 C C . THR A 1 121 ? 1.442 13.823 -0.135 1.00 96.06 121 THR A C 1
ATOM 869 O O . THR A 1 121 ? 0.596 13.743 -1.022 1.00 96.06 121 THR A O 1
ATOM 872 N N . LEU A 1 122 ? 1.254 13.338 1.098 1.00 97.56 122 LEU A N 1
ATOM 873 C CA . LEU A 1 122 ? 0.007 12.683 1.501 1.00 97.56 122 LEU A CA 1
ATOM 874 C C . LEU A 1 122 ? -1.191 13.622 1.340 1.00 97.56 122 LEU A C 1
ATOM 876 O O . LEU A 1 122 ? -2.167 13.236 0.705 1.00 97.56 122 LEU A O 1
ATOM 880 N N . ARG A 1 123 ? -1.069 14.879 1.790 1.00 97.44 123 ARG A N 1
ATOM 881 C CA . ARG A 1 123 ? -2.119 15.892 1.614 1.00 97.44 123 ARG A CA 1
ATOM 882 C C . ARG A 1 123 ? -2.475 16.110 0.142 1.00 97.44 123 ARG A C 1
ATOM 884 O O . ARG A 1 123 ? -3.641 16.047 -0.207 1.00 97.44 123 ARG A O 1
ATOM 891 N N . LYS A 1 124 ? -1.485 16.281 -0.745 1.00 97.94 124 LYS A N 1
ATOM 892 C CA . LYS A 1 124 ? -1.735 16.443 -2.194 1.00 97.94 124 LYS A CA 1
ATOM 893 C C . LYS A 1 124 ? -2.435 15.230 -2.811 1.00 97.94 124 LYS A C 1
ATOM 895 O O . LYS A 1 124 ? -3.229 15.397 -3.734 1.00 97.94 124 LYS A O 1
ATOM 900 N N . ILE A 1 125 ? -2.114 14.021 -2.345 1.00 97.50 125 ILE A N 1
ATOM 901 C CA . ILE A 1 125 ? -2.790 12.798 -2.790 1.00 97.50 125 ILE A CA 1
ATOM 902 C C . ILE A 1 125 ? -4.239 12.806 -2.293 1.00 97.50 125 ILE A C 1
ATOM 904 O O . ILE A 1 125 ? -5.136 12.610 -3.106 1.00 97.50 125 ILE A O 1
ATOM 908 N N . ASP A 1 126 ? -4.486 13.081 -1.011 1.00 96.25 126 ASP A N 1
ATOM 909 C CA . ASP A 1 126 ? -5.842 13.141 -0.449 1.00 96.25 126 ASP A CA 1
ATOM 910 C C . ASP A 1 126 ? -6.705 14.237 -1.093 1.00 96.25 126 ASP A C 1
ATOM 912 O O . ASP A 1 126 ? -7.834 13.959 -1.500 1.00 96.25 126 ASP A O 1
ATOM 916 N N . ASP A 1 127 ? -6.158 15.435 -1.313 1.00 96.25 127 ASP A N 1
ATOM 917 C CA . ASP A 1 127 ? -6.837 16.526 -2.023 1.00 96.25 127 ASP A CA 1
ATOM 918 C C . ASP A 1 127 ? -7.226 16.110 -3.450 1.00 96.25 127 ASP A C 1
ATOM 920 O O . ASP A 1 127 ? -8.298 16.454 -3.947 1.00 96.25 127 ASP A O 1
ATOM 924 N N . ALA A 1 128 ? -6.359 15.358 -4.138 1.00 95.44 128 ALA A N 1
ATOM 925 C CA . ALA A 1 128 ? -6.646 14.844 -5.472 1.00 95.44 128 ALA A CA 1
ATOM 926 C C . ALA A 1 128 ? -7.667 13.695 -5.454 1.00 95.44 128 ALA A C 1
ATOM 928 O O . ALA A 1 128 ? -8.468 13.592 -6.384 1.00 95.44 128 ALA A O 1
ATOM 929 N N . ARG A 1 129 ? -7.672 12.860 -4.405 1.00 93.69 129 ARG A N 1
ATOM 930 C CA . ARG A 1 129 ? -8.683 11.811 -4.182 1.00 93.69 129 ARG A CA 1
ATOM 931 C C . ARG A 1 129 ? -10.072 12.398 -3.953 1.00 93.69 129 ARG A C 1
ATOM 933 O O . ARG A 1 129 ? -11.044 11.846 -4.449 1.00 93.69 129 ARG A O 1
ATOM 940 N N . GLY A 1 130 ? -10.165 13.546 -3.281 1.00 90.88 130 GLY A N 1
ATOM 941 C CA . GLY A 1 130 ? -11.428 14.263 -3.078 1.00 90.88 130 GLY A CA 1
ATOM 942 C C . GLY A 1 130 ? -12.103 14.760 -4.365 1.00 90.88 130 GLY A C 1
ATOM 943 O O . GLY A 1 130 ? -13.253 15.184 -4.318 1.00 90.88 130 GLY A O 1
ATOM 944 N N . LYS A 1 131 ? -11.422 14.705 -5.521 1.00 90.19 131 LYS A N 1
ATOM 945 C CA . LYS A 1 131 ? -11.930 1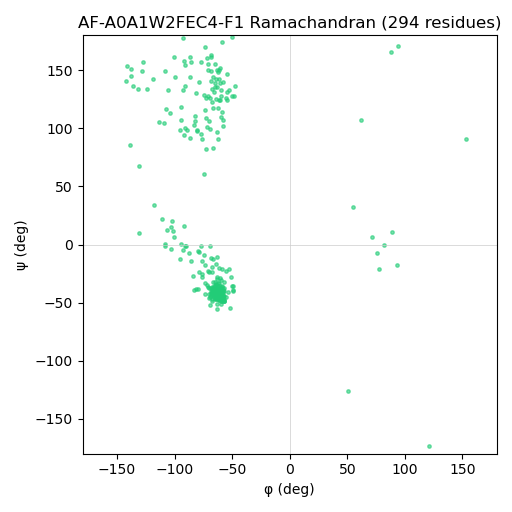5.199 -6.816 1.00 90.19 131 LYS A CA 1
ATOM 946 C C . LYS A 1 131 ? -12.695 14.159 -7.635 1.00 90.19 131 LYS A C 1
ATOM 948 O O . LYS A 1 131 ? -13.152 14.475 -8.732 1.00 90.19 131 LYS A O 1
ATOM 953 N N . TYR A 1 132 ? -12.823 12.930 -7.145 1.00 88.06 132 TYR A N 1
ATOM 954 C CA . TYR A 1 132 ? -13.616 11.890 -7.791 1.00 88.06 132 TYR A CA 1
ATOM 955 C C . TYR A 1 132 ? -14.427 11.105 -6.750 1.00 88.06 132 TYR A C 1
ATOM 957 O O . TYR A 1 132 ? -14.022 11.014 -5.590 1.00 88.06 132 TYR A O 1
ATOM 965 N N . PRO A 1 133 ? -15.598 10.558 -7.123 1.00 85.50 133 PRO A N 1
ATOM 966 C CA . PRO A 1 133 ? -16.445 9.851 -6.171 1.00 85.50 133 PRO A CA 1
ATOM 967 C C . PRO A 1 133 ? -15.784 8.543 -5.713 1.00 85.50 133 PRO A C 1
ATOM 969 O O . PRO A 1 133 ? -15.058 7.905 -6.471 1.00 85.50 133 PRO A O 1
ATOM 972 N N . ARG A 1 134 ? -16.045 8.104 -4.474 1.00 78.75 134 ARG A N 1
ATOM 973 C CA . ARG A 1 134 ? -15.419 6.889 -3.903 1.00 78.75 134 ARG A CA 1
ATOM 974 C C . ARG A 1 134 ? -15.713 5.614 -4.698 1.00 78.75 134 ARG A C 1
ATOM 976 O O . ARG A 1 134 ? -14.890 4.708 -4.724 1.00 78.75 134 ARG A O 1
ATOM 983 N N . ASN A 1 135 ? -16.873 5.552 -5.345 1.00 80.31 135 ASN A N 1
ATOM 984 C CA . ASN A 1 135 ? -17.280 4.465 -6.232 1.00 80.31 135 ASN A CA 1
ATOM 985 C C . ASN A 1 135 ? -16.900 4.727 -7.700 1.00 80.31 135 ASN A C 1
ATOM 987 O O . ASN A 1 135 ? -17.449 4.076 -8.586 1.00 80.31 135 ASN A O 1
ATOM 991 N N . TYR A 1 136 ? -15.997 5.676 -7.979 1.00 83.00 136 TYR A N 1
ATOM 992 C CA . TYR A 1 136 ? -15.490 5.886 -9.328 1.00 83.00 136 TYR A CA 1
ATOM 993 C C . TYR A 1 136 ? -14.822 4.601 -9.813 1.00 83.00 136 TYR A C 1
ATOM 995 O O . TYR A 1 136 ? -13.747 4.212 -9.353 1.00 83.00 136 TYR A O 1
ATOM 1003 N N . VAL A 1 137 ? -15.467 3.955 -10.774 1.00 72.94 137 VAL A N 1
ATOM 1004 C CA . VAL A 1 137 ? -14.867 2.889 -11.556 1.00 72.94 137 VAL A CA 1
ATOM 1005 C C . VAL A 1 137 ? -14.318 3.556 -12.801 1.00 72.94 137 VAL A C 1
ATOM 1007 O O . VAL A 1 137 ? -15.066 4.166 -13.567 1.00 72.94 137 VAL A O 1
ATOM 1010 N N . SER A 1 138 ? -13.000 3.480 -12.991 1.00 70.12 138 SER A N 1
ATOM 1011 C CA . SER A 1 138 ? -12.407 3.924 -14.248 1.00 70.12 138 SER A CA 1
ATOM 1012 C C . SER A 1 138 ? -13.108 3.170 -15.377 1.00 70.12 138 SER A C 1
ATOM 1014 O O . SER A 1 138 ? -13.167 1.942 -15.294 1.00 70.12 138 SER A O 1
ATOM 1016 N N . PRO A 1 139 ? -13.671 3.843 -16.398 1.00 68.31 139 PRO A N 1
ATOM 1017 C CA . PRO A 1 139 ? -14.236 3.150 -17.543 1.00 68.31 139 PRO A CA 1
ATOM 1018 C C . PRO A 1 139 ? -13.071 2.431 -18.213 1.00 68.31 139 PRO A C 1
ATOM 1020 O O . PRO A 1 139 ? -12.275 3.058 -18.916 1.00 68.31 139 PRO A O 1
ATOM 1023 N N . ILE A 1 140 ? -12.912 1.145 -17.891 1.00 60.41 140 ILE A N 1
ATOM 1024 C CA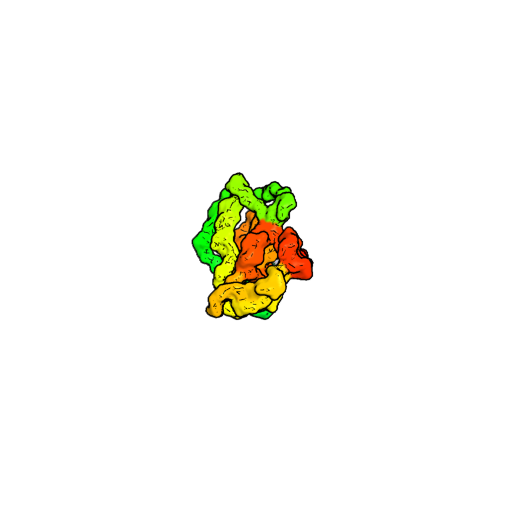 . ILE A 1 140 ? -11.745 0.351 -18.253 1.00 60.41 140 ILE A CA 1
ATOM 1025 C C . ILE A 1 140 ? -11.639 0.393 -19.768 1.00 60.41 140 ILE A C 1
ATOM 1027 O O . ILE A 1 140 ? -12.407 -0.227 -20.498 1.00 60.41 140 ILE A O 1
ATOM 1031 N N . ARG A 1 141 ? -10.657 1.143 -20.247 1.00 63.75 141 ARG A N 1
ATOM 1032 C CA . ARG A 1 141 ? -10.116 0.953 -21.575 1.00 63.75 141 ARG A CA 1
ATOM 1033 C C . ARG A 1 141 ? -8.805 0.261 -21.297 1.00 63.75 141 ARG A C 1
ATOM 1035 O O . ARG A 1 141 ? -7.927 0.849 -20.665 1.00 63.75 141 ARG A O 1
ATOM 1042 N N . GLY A 1 142 ? -8.706 -1.000 -21.709 1.00 74.00 142 GLY A N 1
ATOM 1043 C CA . GLY A 1 142 ? -7.416 -1.666 -21.805 1.00 74.00 142 GLY A CA 1
ATOM 1044 C C . GLY A 1 142 ? -6.415 -0.798 -22.583 1.00 74.00 142 GLY A C 1
ATOM 1045 O O . GLY A 1 142 ? -6.744 0.297 -23.058 1.00 74.00 142 GLY A O 1
ATOM 1046 N N . PRO A 1 143 ? -5.171 -1.255 -22.738 1.00 82.62 143 PRO A N 1
ATOM 1047 C CA . PRO A 1 143 ? -4.174 -0.457 -23.433 1.00 82.62 143 PRO A CA 1
ATOM 1048 C C . PRO A 1 143 ? -4.673 -0.052 -24.834 1.00 82.62 143 PRO A C 1
ATOM 1050 O O . PRO A 1 143 ? -5.401 -0.805 -25.482 1.00 82.62 143 PRO A O 1
ATOM 1053 N N . ASP A 1 144 ? -4.286 1.140 -25.305 1.00 82.44 144 ASP A N 1
ATOM 1054 C CA . ASP A 1 144 ? -4.675 1.625 -26.635 1.00 82.44 144 ASP A CA 1
ATOM 1055 C C . ASP A 1 144 ? -4.205 0.667 -27.754 1.00 82.44 144 ASP A C 1
ATOM 1057 O O . ASP A 1 144 ? -3.453 -0.282 -27.516 1.00 82.44 144 ASP A O 1
ATOM 1061 N N . LYS A 1 145 ? -4.596 0.915 -29.013 1.00 79.75 145 LYS A N 1
ATOM 1062 C CA . LYS A 1 145 ? -4.161 0.088 -30.161 1.00 79.75 145 LYS A CA 1
ATOM 1063 C C . LYS A 1 145 ? -2.635 -0.111 -30.235 1.00 79.75 145 LYS A C 1
ATOM 1065 O O . LYS A 1 145 ? -2.158 -1.149 -30.686 1.00 79.75 145 LYS A O 1
ATOM 1070 N N . ASN A 1 146 ? -1.869 0.850 -29.715 1.00 77.81 146 ASN A N 1
ATOM 1071 C CA . ASN A 1 146 ? -0.407 0.830 -29.675 1.00 77.81 146 ASN A CA 1
ATOM 1072 C C . ASN A 1 146 ? 0.158 0.198 -28.386 1.00 77.81 146 ASN A C 1
ATOM 1074 O O . ASN A 1 146 ? 1.374 0.098 -28.225 1.00 77.81 146 ASN A O 1
ATOM 1078 N N . GLY A 1 147 ? -0.702 -0.224 -27.465 1.00 81.69 147 GLY A N 1
ATOM 1079 C CA . GLY A 1 147 ? -0.347 -0.881 -26.219 1.00 81.69 147 GLY A CA 1
ATOM 1080 C C . GLY A 1 147 ? -0.091 0.022 -25.029 1.00 81.69 147 GLY A C 1
ATOM 1081 O O . GLY A 1 147 ? 0.425 -0.469 -24.028 1.00 81.69 147 GLY A O 1
ATOM 1082 N N . ASN A 1 148 ? -0.414 1.312 -25.118 1.00 84.38 148 ASN A N 1
ATOM 1083 C CA . ASN A 1 148 ? -0.160 2.255 -24.036 1.00 84.38 148 ASN A CA 1
ATOM 1084 C C . ASN A 1 148 ? -1.374 2.371 -23.121 1.00 84.38 148 ASN A C 1
ATOM 1086 O O . ASN A 1 14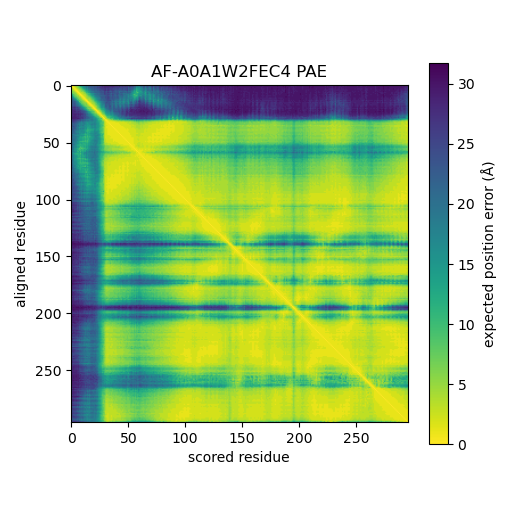8 ? -2.489 2.629 -23.577 1.00 84.38 148 ASN A O 1
ATOM 1090 N N . TRP A 1 149 ? -1.121 2.295 -21.821 1.00 88.38 149 TRP A N 1
ATOM 1091 C CA . TRP A 1 149 ? -2.081 2.714 -20.811 1.00 88.38 149 TRP A CA 1
ATOM 1092 C C . TRP A 1 149 ? -2.071 4.231 -20.662 1.00 88.38 149 TRP A C 1
ATOM 1094 O O . TRP A 1 149 ? -1.008 4.861 -20.680 1.00 88.38 149 TRP A O 1
ATOM 1104 N N . ARG A 1 150 ? -3.254 4.831 -20.506 1.00 87.50 150 ARG A N 1
ATOM 1105 C CA . ARG A 1 150 ? -3.412 6.288 -20.426 1.00 87.50 150 ARG A CA 1
ATOM 1106 C C . ARG A 1 150 ? -4.402 6.681 -19.343 1.00 87.50 150 ARG A C 1
ATOM 1108 O O . ARG A 1 150 ? -5.420 6.025 -19.159 1.00 87.50 150 ARG A O 1
ATOM 1115 N N . VAL A 1 151 ? -4.116 7.806 -18.694 1.00 87.69 151 VAL A N 1
ATOM 1116 C CA . VAL A 1 151 ? -5.076 8.551 -17.874 1.00 87.69 151 VAL A CA 1
ATOM 1117 C C . VAL A 1 151 ? -5.399 9.841 -18.622 1.00 87.69 151 VAL A C 1
ATOM 1119 O O . VAL A 1 151 ? -4.554 10.740 -18.725 1.00 87.69 151 VAL A O 1
ATOM 1122 N N . SER A 1 152 ? -6.586 9.899 -19.227 1.00 85.69 152 SER A N 1
ATOM 1123 C CA . SER A 1 152 ? -6.966 10.988 -20.131 1.00 85.69 152 SER A CA 1
ATOM 1124 C C . SER A 1 152 ? -7.057 12.334 -19.389 1.00 85.69 152 SER A C 1
ATOM 1126 O O . SER A 1 152 ? -7.595 12.361 -18.279 1.00 85.69 152 SER A O 1
ATOM 1128 N N . PRO A 1 153 ? -6.580 13.453 -19.977 1.00 82.19 153 PRO A N 1
ATOM 1129 C CA . PRO A 1 153 ? -6.524 14.768 -19.322 1.00 82.19 153 PRO A CA 1
ATOM 1130 C C . PRO A 1 153 ? -7.847 15.312 -18.752 1.00 82.19 153 PRO A C 1
ATOM 1132 O O . PRO A 1 153 ? -7.805 16.117 -17.834 1.00 82.19 153 PRO A O 1
ATOM 1135 N N . GLY A 1 154 ? -9.004 14.857 -19.245 1.00 82.75 154 GLY A N 1
ATOM 1136 C CA . GLY A 1 154 ? -10.329 15.263 -18.749 1.00 82.75 154 GLY A CA 1
ATOM 1137 C C . GLY A 1 154 ? -11.005 14.271 -17.797 1.00 82.75 154 GLY A C 1
ATOM 1138 O O . GLY A 1 154 ? -12.176 14.438 -17.481 1.00 82.75 154 GLY A O 1
ATOM 1139 N N . THR A 1 155 ? -10.319 13.203 -17.380 1.00 87.44 155 THR A N 1
ATOM 1140 C CA . THR A 1 155 ? -10.925 12.196 -16.490 1.00 87.44 155 THR A CA 1
ATOM 1141 C C . THR A 1 155 ? -10.767 12.587 -15.017 1.00 87.44 155 THR A C 1
ATOM 1143 O O . THR A 1 155 ? -9.705 13.096 -14.649 1.00 87.44 155 THR A O 1
ATOM 1146 N N . PRO A 1 156 ? -11.758 12.301 -14.148 1.00 90.12 156 PRO A N 1
ATOM 1147 C CA . PRO A 1 156 ? -11.681 12.603 -12.715 1.00 90.12 156 PRO A CA 1
ATOM 1148 C C . PRO A 1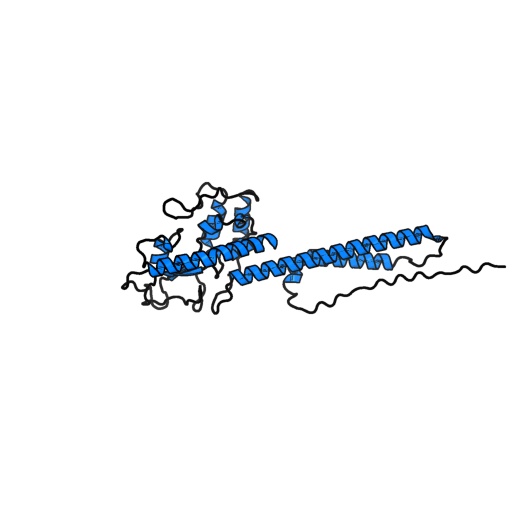 156 ? -10.389 12.159 -11.990 1.00 90.12 156 PRO A C 1
ATOM 1150 O O . PRO A 1 156 ? -9.880 12.938 -11.188 1.00 90.12 156 PRO A O 1
ATOM 1153 N N . PRO A 1 157 ? -9.777 10.985 -12.267 1.00 91.31 157 PRO A N 1
ATOM 1154 C CA . PRO A 1 157 ? -8.528 10.574 -11.613 1.00 91.31 157 PRO A CA 1
ATOM 1155 C C . PRO A 1 157 ? -7.266 11.275 -12.149 1.00 91.31 157 PRO A C 1
ATOM 1157 O O . PRO A 1 157 ? -6.164 11.005 -11.661 1.00 91.31 157 PRO A O 1
ATOM 1160 N N . ARG A 1 158 ? -7.370 12.164 -13.147 1.00 92.81 158 ARG A N 1
ATOM 1161 C CA . ARG A 1 158 ? -6.202 12.827 -13.744 1.00 92.81 158 ARG A CA 1
ATOM 1162 C C . ARG A 1 158 ? -5.361 13.627 -12.737 1.00 92.81 158 ARG A C 1
ATOM 1164 O O . ARG A 1 158 ? -4.144 13.430 -12.738 1.00 92.81 158 ARG A O 1
ATOM 1171 N N . PRO A 1 159 ? -5.941 14.464 -11.853 1.00 94.69 159 PRO A N 1
ATOM 1172 C CA . PRO A 1 159 ? -5.162 15.189 -10.852 1.00 94.69 159 PRO A CA 1
ATOM 1173 C C . PRO A 1 159 ? -4.374 14.253 -9.929 1.00 94.69 159 PRO A C 1
ATOM 1175 O O . PRO A 1 159 ? -3.232 14.551 -9.587 1.00 94.69 159 PRO A O 1
ATOM 1178 N N . LEU A 1 160 ? -4.950 13.099 -9.570 1.00 95.62 160 LEU A N 1
ATOM 1179 C CA . LEU A 1 160 ? -4.268 12.092 -8.758 1.00 95.62 160 LEU A CA 1
ATOM 1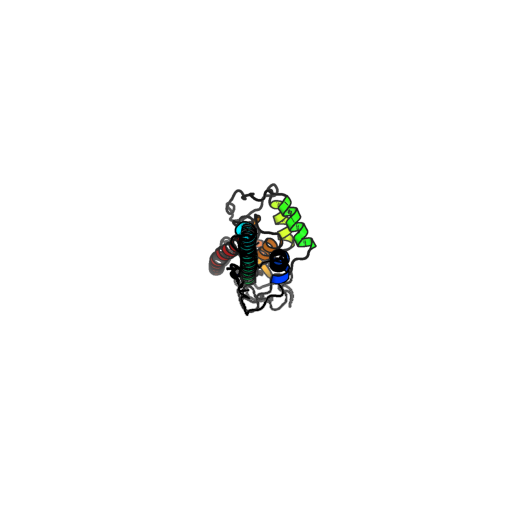180 C C . LEU A 1 160 ? -3.070 11.501 -9.508 1.00 95.62 160 LEU A C 1
ATOM 1182 O O . LEU A 1 160 ? -1.972 11.441 -8.956 1.00 95.62 160 LEU A O 1
ATOM 1186 N N . TYR A 1 161 ? -3.253 11.127 -10.777 1.00 95.25 161 TYR A N 1
ATOM 1187 C CA . TYR A 1 161 ? -2.156 10.650 -11.620 1.00 95.25 161 TYR A CA 1
ATOM 1188 C C . TYR A 1 161 ? -1.000 11.658 -11.688 1.00 95.25 161 TYR A C 1
ATOM 1190 O O . TYR A 1 161 ? 0.158 11.272 -11.538 1.00 95.25 161 TYR A O 1
ATOM 1198 N N . ASP A 1 162 ? -1.297 12.948 -11.873 1.00 96.06 162 ASP A N 1
ATOM 1199 C CA . ASP A 1 162 ? -0.272 13.991 -11.978 1.00 96.06 162 ASP A CA 1
ATOM 1200 C C . ASP A 1 162 ? 0.502 14.197 -10.664 1.00 96.06 162 ASP A C 1
ATOM 1202 O O . ASP A 1 162 ? 1.697 14.502 -10.696 1.00 96.06 162 ASP A O 1
ATOM 1206 N N . VAL A 1 163 ? -0.144 13.998 -9.508 1.00 96.62 163 VAL A N 1
ATOM 1207 C CA . VAL A 1 163 ? 0.528 13.992 -8.198 1.00 96.62 163 VAL A CA 1
ATOM 1208 C C . VAL A 1 163 ? 1.424 12.761 -8.061 1.00 96.62 163 VAL A C 1
ATOM 1210 O O . VAL A 1 163 ? 2.617 12.908 -7.789 1.00 96.62 163 VAL A O 1
ATOM 1213 N N . LEU A 1 164 ? 0.887 11.560 -8.300 1.00 96.69 164 LEU A N 1
ATOM 1214 C CA . LEU A 1 164 ? 1.625 10.300 -8.148 1.00 96.69 164 LEU A CA 1
ATOM 1215 C C . LEU A 1 164 ? 2.833 10.228 -9.093 1.00 96.69 164 LEU A C 1
ATOM 1217 O O . LEU A 1 164 ? 3.922 9.837 -8.677 1.00 96.69 164 LEU A O 1
ATOM 1221 N N . ARG A 1 165 ? 2.688 10.701 -10.335 1.00 95.25 165 ARG A N 1
ATOM 1222 C CA . ARG A 1 165 ? 3.769 10.755 -11.332 1.00 95.25 165 ARG A CA 1
ATOM 1223 C C . ARG A 1 165 ? 4.952 11.625 -10.897 1.00 95.25 165 ARG A C 1
ATOM 1225 O O . ARG A 1 165 ? 6.073 11.397 -11.338 1.00 95.25 165 ARG A O 1
ATOM 1232 N N . LYS A 1 166 ? 4.734 12.649 -10.066 1.00 94.38 166 LYS A N 1
ATOM 1233 C CA . LYS A 1 166 ? 5.821 13.522 -9.585 1.00 94.38 166 LYS A CA 1
ATOM 1234 C C . LYS A 1 166 ? 6.662 12.867 -8.493 1.00 94.38 166 LYS A C 1
ATOM 1236 O O . LYS A 1 166 ? 7.821 13.246 -8.323 1.00 94.38 166 LYS A O 1
ATOM 1241 N N . VAL A 1 167 ? 6.075 11.925 -7.759 1.00 92.62 167 VAL A N 1
ATOM 1242 C CA . VAL A 1 167 ? 6.678 11.292 -6.578 1.00 92.62 167 VAL A CA 1
ATOM 1243 C C . VAL A 1 167 ? 7.104 9.846 -6.820 1.00 92.62 167 VAL A C 1
ATOM 1245 O O . VAL A 1 167 ? 7.609 9.216 -5.900 1.00 92.62 167 VAL A O 1
ATOM 1248 N N . SER A 1 168 ? 6.902 9.326 -8.032 1.00 91.81 168 SER A N 1
ATOM 1249 C CA . SER A 1 168 ? 7.184 7.941 -8.390 1.00 91.81 168 SER A CA 1
ATOM 1250 C C . SER A 1 168 ? 7.742 7.824 -9.821 1.00 91.81 168 SER A C 1
ATOM 1252 O O . SER A 1 168 ? 7.253 8.522 -10.716 1.00 91.81 168 SER A O 1
ATOM 1254 N N . PRO A 1 169 ? 8.729 6.941 -10.069 1.00 89.00 169 PRO A N 1
ATOM 1255 C CA . PRO A 1 169 ? 9.448 6.140 -9.072 1.00 89.00 169 PRO A CA 1
ATOM 1256 C C . PRO A 1 169 ? 10.445 6.987 -8.246 1.00 89.00 169 PRO A C 1
ATOM 1258 O O . PRO A 1 169 ? 10.709 8.145 -8.595 1.00 89.00 169 PRO A O 1
ATOM 1261 N N . PRO A 1 170 ? 11.022 6.442 -7.155 1.00 83.88 170 PRO A N 1
ATOM 1262 C CA . PRO A 1 170 ? 12.024 7.146 -6.355 1.00 83.88 170 PRO A CA 1
ATOM 1263 C C . PRO A 1 170 ? 13.249 7.523 -7.202 1.00 83.88 170 PRO A C 1
ATOM 1265 O O . PRO A 1 170 ? 13.830 6.678 -7.880 1.00 83.88 170 PRO A O 1
ATOM 1268 N N . LYS A 1 171 ? 13.651 8.799 -7.175 1.00 78.62 171 LYS A N 1
ATOM 1269 C CA . LYS A 1 171 ? 14.727 9.315 -8.047 1.00 78.62 171 LYS A CA 1
ATOM 1270 C C . LYS A 1 171 ? 16.134 8.925 -7.595 1.00 78.62 171 LYS A C 1
ATOM 1272 O O . LYS A 1 171 ? 17.028 8.839 -8.432 1.00 78.62 171 LYS A O 1
ATOM 1277 N N . ASP A 1 172 ? 16.322 8.705 -6.299 1.00 75.31 172 ASP A N 1
ATOM 1278 C CA . ASP A 1 172 ? 17.617 8.375 -5.709 1.00 75.31 172 ASP A CA 1
ATOM 1279 C C . ASP A 1 172 ? 17.455 7.277 -4.651 1.00 75.31 172 ASP A C 1
ATOM 1281 O O . ASP A 1 172 ? 17.244 7.569 -3.474 1.00 75.31 172 ASP A O 1
ATOM 1285 N N . PRO A 1 173 ? 17.460 5.999 -5.060 1.00 74.62 173 PRO A N 1
ATOM 1286 C CA . PRO A 1 173 ? 17.303 4.896 -4.122 1.00 74.62 173 PRO A CA 1
ATOM 1287 C C . PRO A 1 173 ? 18.607 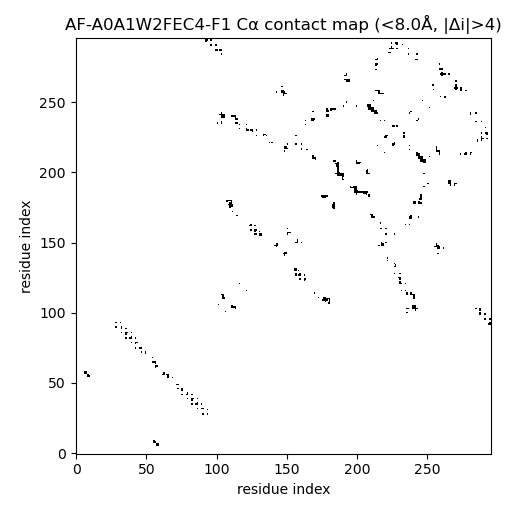4.561 -3.371 1.00 74.62 173 PRO A C 1
ATOM 1289 O O . PRO A 1 173 ? 18.579 3.741 -2.462 1.00 74.62 173 PRO A O 1
ATOM 1292 N N . GLY A 1 174 ? 19.742 5.188 -3.710 1.00 75.94 174 GLY A N 1
ATOM 1293 C CA . GLY A 1 174 ? 21.053 4.894 -3.127 1.00 75.94 174 GLY A CA 1
ATOM 1294 C C . GLY A 1 174 ? 21.901 3.883 -3.926 1.00 75.94 174 GLY A C 1
ATOM 1295 O O . GLY A 1 174 ? 21.431 3.280 -4.897 1.00 75.94 174 GLY A O 1
ATOM 1296 N N . PRO A 1 175 ? 23.186 3.705 -3.556 1.00 72.56 175 PRO A N 1
ATOM 1297 C CA . PRO A 1 175 ? 24.190 3.044 -4.402 1.00 72.56 175 PRO A CA 1
ATOM 1298 C C . PRO A 1 175 ? 24.122 1.507 -4.419 1.00 72.56 175 PRO A C 1
ATOM 1300 O O . PRO A 1 175 ? 24.554 0.898 -5.394 1.00 72.56 175 PRO A O 1
ATOM 1303 N N . ASN A 1 176 ? 23.559 0.873 -3.385 1.00 84.31 176 ASN A N 1
ATOM 1304 C CA . ASN A 1 176 ? 23.576 -0.590 -3.206 1.00 84.31 176 ASN A CA 1
ATOM 1305 C C . ASN A 1 176 ? 22.199 -1.246 -3.364 1.00 84.31 176 ASN A C 1
ATOM 1307 O O . ASN A 1 176 ? 21.964 -2.345 -2.866 1.00 84.31 176 ASN A O 1
ATOM 1311 N N . VAL A 1 177 ? 21.289 -0.569 -4.059 1.00 90.94 177 VAL A N 1
ATOM 1312 C CA . VAL A 1 177 ? 19.923 -1.045 -4.245 1.00 90.94 177 VAL A CA 1
ATOM 1313 C C . VAL A 1 177 ? 19.828 -2.066 -5.368 1.00 90.94 177 VAL A C 1
ATOM 1315 O O . VAL A 1 177 ? 20.278 -1.841 -6.500 1.00 90.94 177 VAL A O 1
ATOM 1318 N N . THR A 1 178 ? 19.175 -3.181 -5.061 1.00 94.31 178 THR A N 1
ATOM 1319 C CA . THR A 1 178 ? 18.735 -4.146 -6.057 1.00 94.31 178 THR A CA 1
ATOM 1320 C C . THR A 1 178 ? 17.255 -3.951 -6.355 1.00 94.31 178 THR A C 1
ATOM 1322 O O . THR A 1 178 ? 16.447 -3.638 -5.486 1.00 94.31 178 THR A O 1
ATOM 1325 N N . TYR A 1 179 ? 16.895 -4.148 -7.617 1.00 94.56 179 TYR A N 1
ATOM 1326 C CA . TYR A 1 179 ? 15.509 -4.324 -8.018 1.00 94.56 179 TYR A CA 1
ATOM 1327 C C . TYR A 1 179 ? 15.397 -5.633 -8.769 1.00 94.56 179 TYR A C 1
ATOM 1329 O O . TYR A 1 179 ? 16.219 -5.942 -9.634 1.00 94.56 179 TYR A O 1
ATOM 1337 N N . GLN A 1 180 ? 14.391 -6.427 -8.425 1.00 93.69 180 GLN A N 1
ATOM 1338 C CA . GLN A 1 180 ? 14.240 -7.779 -8.950 1.00 93.69 180 GLN A CA 1
ATOM 1339 C C . GLN A 1 180 ? 15.470 -8.680 -8.726 1.00 93.69 180 GLN A C 1
ATOM 1341 O O . GLN A 1 180 ? 15.785 -9.522 -9.567 1.00 93.69 180 GLN A O 1
ATOM 1346 N N . GLY A 1 181 ? 16.196 -8.472 -7.621 1.00 92.94 181 GLY A N 1
ATOM 1347 C CA . GLY A 1 181 ? 17.460 -9.160 -7.328 1.00 92.94 181 GLY A CA 1
ATOM 1348 C C . GLY A 1 181 ? 18.647 -8.725 -8.199 1.00 92.94 181 GLY A C 1
ATOM 1349 O O . GLY A 1 181 ? 19.719 -9.316 -8.110 1.00 92.94 181 GLY A O 1
ATOM 1350 N N . LYS A 1 182 ? 18.490 -7.697 -9.042 1.00 92.88 182 LYS A N 1
ATOM 1351 C CA . LYS A 1 182 ? 19.552 -7.178 -9.913 1.00 92.88 182 LYS A CA 1
ATOM 1352 C C . LYS A 1 182 ? 20.077 -5.855 -9.383 1.00 92.88 182 LYS A C 1
ATOM 1354 O O . LYS A 1 182 ? 19.293 -4.965 -9.060 1.00 92.88 182 LYS A O 1
ATOM 1359 N N . ARG A 1 183 ? 21.401 -5.710 -9.326 1.00 92.94 183 ARG A N 1
ATOM 1360 C CA . ARG A 1 183 ? 22.063 -4.436 -9.007 1.00 92.94 183 ARG A CA 1
ATOM 1361 C C . ARG A 1 183 ? 21.857 -3.417 -10.126 1.00 92.94 183 ARG A C 1
ATOM 1363 O O . ARG A 1 183 ? 21.544 -3.785 -11.261 1.00 92.94 183 ARG A O 1
ATOM 1370 N N . ARG A 1 184 ? 22.062 -2.141 -9.799 1.00 91.69 184 ARG A N 1
ATOM 1371 C CA . ARG A 1 184 ? 22.105 -1.064 -10.788 1.00 91.69 184 ARG A CA 1
ATOM 1372 C C . ARG A 1 184 ? 23.244 -1.331 -11.785 1.00 91.69 184 ARG A C 1
ATOM 1374 O O . ARG A 1 184 ? 24.377 -1.481 -11.333 1.00 91.69 184 ARG A O 1
ATOM 1381 N N . PRO A 1 185 ? 22.977 -1.378 -13.102 1.00 90.75 185 PRO A N 1
ATOM 1382 C CA . PRO A 1 185 ? 24.032 -1.502 -14.103 1.00 90.75 185 PRO A CA 1
ATOM 1383 C C . PRO A 1 185 ? 24.999 -0.313 -14.069 1.00 90.75 185 PRO A C 1
ATOM 1385 O O . PRO A 1 185 ? 24.575 0.834 -13.889 1.00 90.75 185 PRO A O 1
ATOM 1388 N N . SER A 1 186 ? 26.280 -0.593 -14.284 1.00 91.50 186 SER A N 1
ATOM 1389 C CA . SER A 1 186 ? 27.373 0.376 -14.366 1.00 91.50 186 SER A CA 1
ATOM 1390 C C . SER A 1 186 ? 27.529 0.935 -15.779 1.00 91.50 186 SER A C 1
ATOM 1392 O O . SER A 1 186 ? 27.073 0.346 -16.756 1.00 91.50 186 SER A O 1
ATOM 1394 N N . VAL A 1 187 ? 28.210 2.079 -15.908 1.00 90.31 187 VAL A N 1
ATOM 1395 C CA . VAL A 1 187 ? 28.614 2.605 -17.222 1.00 90.31 187 VAL A CA 1
ATOM 1396 C C . VAL A 1 187 ? 29.520 1.590 -17.913 1.00 90.31 187 VAL A C 1
ATOM 1398 O O . VAL A 1 187 ? 30.457 1.081 -17.307 1.00 90.31 187 VAL A O 1
ATOM 1401 N N . GLY A 1 188 ? 29.245 1.307 -19.186 1.00 89.31 188 GLY A N 1
ATOM 1402 C CA . GLY A 1 188 ? 29.987 0.322 -19.972 1.00 89.31 188 GLY A CA 1
ATOM 1403 C C . GLY A 1 188 ? 29.387 -1.087 -19.967 1.00 89.31 188 GLY A C 1
ATOM 1404 O O . GLY A 1 188 ? 29.682 -1.847 -20.893 1.00 89.31 188 GLY A O 1
ATOM 1405 N N . ASP A 1 189 ? 28.505 -1.411 -19.014 1.00 90.38 189 ASP A N 1
ATOM 1406 C CA . ASP A 1 189 ? 27.786 -2.690 -18.993 1.00 90.38 189 ASP A CA 1
ATOM 1407 C C . ASP A 1 189 ? 26.924 -2.845 -20.250 1.00 90.38 189 ASP A C 1
ATOM 1409 O O . ASP A 1 189 ? 26.447 -1.869 -20.833 1.00 90.38 189 ASP A O 1
ATOM 1413 N N . ARG A 1 190 ? 26.672 -4.084 -20.677 1.00 88.62 190 ARG A N 1
ATOM 1414 C CA . ARG A 1 190 ? 25.766 -4.353 -21.802 1.00 88.62 190 ARG A CA 1
ATOM 1415 C C . ARG A 1 190 ? 24.332 -3.950 -21.435 1.00 88.62 190 ARG A C 1
ATOM 1417 O O . ARG A 1 190 ? 23.814 -4.384 -20.409 1.00 88.62 190 ARG A O 1
ATOM 1424 N N . ASN A 1 191 ? 23.650 -3.195 -22.302 1.00 87.06 191 ASN A N 1
ATOM 1425 C CA . ASN A 1 191 ? 22.213 -2.951 -22.158 1.00 87.06 191 ASN A CA 1
ATOM 1426 C C . ASN A 1 191 ? 21.431 -4.223 -22.547 1.00 87.06 191 ASN A C 1
ATOM 1428 O O . ASN A 1 191 ? 21.464 -4.618 -23.718 1.00 87.06 191 ASN A O 1
ATOM 1432 N N . PRO A 1 192 ? 20.702 -4.865 -21.613 1.00 80.56 192 PRO A N 1
ATOM 1433 C CA . PRO A 1 192 ? 20.026 -6.128 -21.887 1.00 80.56 192 PRO A CA 1
ATOM 1434 C C . PRO A 1 192 ? 18.862 -5.992 -22.881 1.00 80.56 192 PRO A C 1
ATOM 1436 O O . PRO A 1 192 ? 18.500 -6.986 -23.493 1.00 80.56 192 PRO A O 1
ATOM 1439 N N . ALA A 1 193 ? 18.316 -4.789 -23.099 1.00 82.00 193 ALA A N 1
ATOM 1440 C CA . ALA A 1 193 ? 17.253 -4.558 -24.085 1.00 82.00 193 ALA A CA 1
ATOM 1441 C C . ALA A 1 193 ? 17.732 -4.564 -25.559 1.00 82.00 193 ALA A C 1
ATOM 1443 O O . ALA A 1 193 ? 16.898 -4.568 -26.465 1.00 82.00 193 ALA A O 1
ATOM 1444 N N . GLY A 1 194 ? 19.052 -4.584 -25.812 1.00 71.00 194 GLY A N 1
ATOM 1445 C CA . GLY A 1 194 ? 19.675 -4.587 -27.154 1.00 71.00 194 GLY A CA 1
ATOM 1446 C C . GLY A 1 194 ? 19.927 -3.184 -27.743 1.00 71.00 194 GLY A C 1
ATOM 1447 O O . GLY A 1 194 ? 19.422 -2.186 -27.228 1.00 71.00 194 GLY A O 1
ATOM 1448 N N . HIS A 1 195 ? 20.722 -2.973 -28.807 1.00 54.28 195 HIS A N 1
ATOM 1449 C CA . HIS A 1 195 ? 21.564 -3.812 -29.694 1.00 54.28 195 HIS A CA 1
ATOM 1450 C C . HIS A 1 195 ? 22.852 -4.328 -28.989 1.00 54.28 195 HIS A C 1
ATOM 1452 O O . HIS A 1 195 ? 23.270 -3.699 -28.022 1.00 54.28 195 HIS A O 1
ATOM 1458 N N . PRO A 1 196 ? 23.555 -5.393 -29.444 1.00 49.62 196 PRO A N 1
ATOM 1459 C CA . PRO A 1 196 ? 24.788 -5.912 -28.808 1.00 49.62 196 PRO A CA 1
ATOM 1460 C C . PRO A 1 196 ? 25.916 -4.895 -28.562 1.00 49.62 196 PRO A C 1
ATOM 1462 O O . PRO A 1 196 ? 26.775 -5.120 -27.715 1.00 49.62 196 PRO A O 1
ATOM 1465 N N . ARG A 1 197 ? 25.910 -3.774 -29.296 1.00 53.28 197 ARG A N 1
ATOM 1466 C CA . ARG A 1 197 ? 26.873 -2.667 -29.165 1.00 53.28 197 ARG A CA 1
ATOM 1467 C C . ARG A 1 197 ? 26.399 -1.552 -28.219 1.00 53.28 197 ARG A C 1
ATOM 1469 O O . ARG A 1 197 ? 27.159 -0.631 -27.942 1.00 53.28 197 ARG A O 1
ATOM 1476 N N . ASN A 1 198 ? 25.169 -1.628 -27.707 1.00 74.31 198 ASN A N 1
ATOM 1477 C CA . ASN A 1 198 ? 24.615 -0.629 -26.800 1.00 74.31 198 ASN A CA 1
ATOM 1478 C C . ASN A 1 198 ? 25.075 -0.932 -25.376 1.00 74.31 198 ASN A C 1
ATOM 1480 O O . ASN A 1 198 ? 24.561 -1.832 -24.706 1.00 74.31 198 ASN A O 1
ATOM 1484 N N . LYS A 1 199 ? 26.059 -0.163 -24.922 1.00 86.94 199 LYS A N 1
ATOM 1485 C CA . LYS A 1 199 ? 26.476 -0.128 -23.524 1.00 86.94 199 LYS A CA 1
ATOM 1486 C C . LYS A 1 199 ? 25.614 0.862 -22.741 1.00 86.94 199 LYS A C 1
ATOM 1488 O O . LYS A 1 199 ? 25.036 1.787 -23.313 1.00 86.94 199 LYS A O 1
ATOM 1493 N N . ILE A 1 200 ? 25.535 0.676 -21.431 1.00 89.19 200 ILE A N 1
ATOM 1494 C CA . ILE A 1 200 ? 25.006 1.678 -20.512 1.00 89.19 200 ILE A CA 1
ATOM 1495 C C . ILE A 1 200 ? 25.893 2.924 -20.603 1.00 89.19 200 ILE A C 1
ATOM 1497 O O . ILE A 1 200 ? 27.110 2.844 -20.435 1.00 89.19 200 ILE A O 1
ATOM 1501 N N . THR A 1 201 ? 25.277 4.066 -20.898 1.00 88.62 201 THR A N 1
ATOM 1502 C CA . THR A 1 201 ? 25.946 5.368 -21.021 1.00 88.62 201 THR A CA 1
ATOM 1503 C C . THR A 1 201 ? 25.927 6.130 -19.692 1.00 88.62 201 THR A C 1
ATOM 1505 O O . THR A 1 201 ? 25.350 5.666 -18.706 1.00 88.62 201 THR A O 1
ATOM 1508 N N . GLY A 1 202 ? 26.548 7.309 -19.656 1.00 86.62 202 GLY A N 1
ATOM 1509 C CA . GLY A 1 202 ? 26.616 8.182 -18.483 1.00 86.62 202 GLY A CA 1
ATOM 1510 C C . GLY A 1 202 ? 28.055 8.461 -18.058 1.00 86.62 202 GLY A C 1
ATOM 1511 O O . GLY A 1 202 ? 28.999 8.058 -18.735 1.00 86.62 202 GLY A O 1
ATOM 1512 N N . ASN A 1 203 ? 28.208 9.139 -16.924 1.00 86.94 203 ASN A N 1
ATOM 1513 C CA . ASN A 1 203 ? 29.520 9.427 -16.344 1.00 86.94 203 ASN A CA 1
ATOM 1514 C C . ASN A 1 203 ? 29.926 8.307 -15.375 1.00 86.94 203 ASN A C 1
ATOM 1516 O O . ASN A 1 203 ? 29.039 7.671 -14.794 1.00 86.94 203 ASN A O 1
ATOM 1520 N N . PRO A 1 204 ? 31.230 8.082 -15.128 1.00 79.81 204 PRO A N 1
ATOM 1521 C CA . PRO A 1 204 ? 31.682 7.178 -14.072 1.00 79.81 204 PRO A CA 1
ATOM 1522 C C . PRO A 1 204 ? 30.962 7.466 -12.742 1.00 79.81 204 PRO A C 1
ATOM 1524 O O . PRO A 1 204 ? 30.847 8.616 -12.321 1.00 79.81 204 PRO A O 1
ATOM 1527 N N . GLY A 1 205 ? 30.383 6.431 -12.126 1.00 80.56 205 GLY A N 1
ATOM 1528 C CA . GLY A 1 205 ? 29.567 6.549 -10.906 1.00 80.56 205 GLY A CA 1
ATOM 1529 C C . GLY A 1 205 ? 28.145 7.109 -11.094 1.00 80.56 205 GLY A C 1
ATOM 1530 O O . GLY A 1 205 ? 27.349 7.077 -10.159 1.00 80.56 205 GLY A O 1
ATOM 1531 N N . LYS A 1 206 ? 27.780 7.582 -12.294 1.00 85.81 206 LYS A N 1
ATOM 1532 C CA . LYS A 1 206 ? 26.446 8.111 -12.636 1.00 85.81 206 LYS A CA 1
ATOM 1533 C C . LYS A 1 206 ? 25.920 7.487 -13.938 1.00 85.81 206 LYS A C 1
ATOM 1535 O O . LYS A 1 206 ? 25.787 8.187 -14.948 1.00 85.81 206 LYS A O 1
ATOM 1540 N N . PRO A 1 207 ? 25.614 6.176 -13.939 1.00 88.44 207 PRO A N 1
ATOM 1541 C CA . PRO A 1 207 ? 25.059 5.515 -15.112 1.00 88.44 207 PRO A CA 1
ATOM 1542 C C . PRO A 1 207 ? 23.676 6.079 -15.458 1.00 88.44 207 PRO A C 1
ATOM 1544 O O . PRO A 1 207 ? 22.859 6.349 -14.571 1.00 88.44 207 PRO A O 1
ATOM 1547 N N . ALA A 1 208 ? 23.394 6.208 -16.756 1.00 89.31 208 ALA A N 1
ATOM 1548 C CA . ALA A 1 208 ? 22.106 6.620 -17.314 1.00 89.31 208 ALA A CA 1
ATOM 1549 C C . ALA A 1 208 ? 21.072 5.483 -17.204 1.00 89.31 208 ALA A C 1
ATOM 1551 O O . ALA A 1 208 ? 20.564 4.949 -18.192 1.00 89.31 208 ALA A O 1
ATOM 1552 N N . VAL A 1 209 ? 20.803 5.089 -15.963 1.00 89.44 209 VAL A N 1
ATOM 1553 C CA . VAL A 1 209 ? 19.880 4.037 -15.544 1.00 89.44 209 VAL A CA 1
ATOM 1554 C C . VAL A 1 209 ? 19.022 4.613 -14.429 1.00 89.44 209 VAL A C 1
ATOM 1556 O O . VAL A 1 209 ? 19.546 5.230 -13.498 1.00 89.44 209 VAL A O 1
ATOM 1559 N N . SER A 1 210 ? 17.718 4.387 -14.525 1.00 89.94 210 SER A N 1
ATOM 1560 C CA . SER A 1 210 ? 16.722 4.797 -13.537 1.00 89.94 210 SER A CA 1
ATOM 1561 C C . SER A 1 210 ? 15.867 3.599 -13.119 1.00 89.94 210 SER A C 1
ATOM 1563 O O . SER A 1 210 ? 15.785 2.622 -13.875 1.00 89.94 210 SER A O 1
ATOM 1565 N N . PRO A 1 211 ? 15.248 3.637 -11.930 1.00 93.12 211 PRO A N 1
ATOM 1566 C CA . PRO A 1 211 ? 14.176 2.710 -11.608 1.00 93.12 211 PRO A CA 1
ATOM 1567 C C . PRO A 1 211 ? 13.011 2.951 -12.574 1.00 93.12 211 PRO A C 1
ATOM 1569 O O . PRO A 1 211 ? 12.649 4.097 -12.834 1.00 93.12 211 PRO A O 1
ATOM 1572 N N . ASP A 1 212 ? 12.433 1.881 -13.103 1.00 92.56 212 ASP A N 1
ATOM 1573 C CA . ASP A 1 212 ? 11.230 1.915 -13.932 1.00 92.56 212 ASP A CA 1
ATOM 1574 C C . ASP A 1 212 ? 10.193 0.930 -13.397 1.00 92.56 212 ASP A C 1
ATOM 1576 O O . ASP A 1 212 ? 10.538 -0.120 -12.847 1.00 92.56 212 ASP A O 1
ATOM 1580 N N . HIS A 1 213 ? 8.919 1.261 -13.586 1.00 95.25 213 HIS A N 1
ATOM 1581 C CA . HIS A 1 213 ? 7.822 0.381 -13.222 1.00 95.25 213 HIS A CA 1
ATOM 1582 C C . HIS A 1 213 ? 7.686 -0.782 -14.198 1.00 95.25 213 HIS A C 1
ATOM 1584 O O . HIS A 1 213 ? 7.534 -0.583 -15.404 1.00 95.25 213 HIS A O 1
ATOM 1590 N N . ILE A 1 214 ? 7.634 -2.000 -13.668 1.00 95.31 214 ILE A N 1
ATOM 1591 C CA . ILE A 1 214 ? 7.294 -3.203 -14.436 1.00 95.31 214 ILE A CA 1
ATOM 1592 C C . ILE A 1 214 ? 5.853 -3.067 -14.947 1.00 95.31 214 ILE A C 1
ATOM 1594 O O . ILE A 1 214 ? 5.616 -3.068 -16.152 1.00 95.31 214 ILE A O 1
ATOM 1598 N N . ILE A 1 215 ? 4.915 -2.843 -14.026 1.00 95.12 215 ILE A N 1
ATOM 1599 C CA . ILE A 1 215 ? 3.525 -2.465 -14.283 1.00 95.12 215 ILE A CA 1
ATOM 1600 C C . ILE A 1 215 ? 3.430 -0.938 -14.220 1.00 95.12 215 ILE A C 1
ATOM 1602 O O . ILE A 1 215 ? 3.544 -0.382 -13.125 1.00 95.12 215 ILE A O 1
ATOM 1606 N N . PRO A 1 216 ? 3.265 -0.232 -15.354 1.00 94.44 216 PRO A N 1
ATOM 1607 C CA . PRO A 1 216 ? 3.391 1.222 -15.400 1.00 94.44 216 PRO A CA 1
ATOM 1608 C C . PRO A 1 216 ? 2.340 1.915 -14.528 1.00 94.44 216 PRO A C 1
ATOM 1610 O O . PRO A 1 216 ? 1.208 1.453 -14.435 1.00 94.44 216 PRO A O 1
ATOM 1613 N N . LEU A 1 217 ? 2.676 3.080 -13.959 1.00 95.06 217 LEU A N 1
ATOM 1614 C CA . LEU A 1 217 ? 1.754 3.870 -13.127 1.00 95.06 217 LEU A CA 1
ATOM 1615 C C . LEU A 1 217 ? 0.381 4.084 -13.783 1.00 95.06 217 LEU A C 1
ATOM 1617 O O . LEU A 1 217 ? -0.645 4.029 -13.115 1.00 95.06 217 LEU A O 1
ATOM 1621 N N . THR A 1 218 ? 0.346 4.329 -15.093 1.00 92.69 218 THR A N 1
ATOM 1622 C CA . THR A 1 218 ? -0.915 4.496 -15.824 1.00 92.69 218 THR A CA 1
ATOM 1623 C C . THR A 1 218 ? -1.781 3.246 -15.794 1.00 92.69 218 THR A C 1
ATOM 1625 O O . THR A 1 218 ? -2.992 3.391 -15.772 1.00 92.69 218 THR A O 1
ATOM 1628 N N . GLU A 1 219 ? -1.194 2.052 -15.784 1.00 93.50 219 GLU A N 1
ATOM 1629 C CA . GLU A 1 219 ? -1.924 0.800 -15.612 1.00 93.50 219 GLU A CA 1
ATOM 1630 C C . GLU A 1 219 ? -2.384 0.618 -14.163 1.00 93.50 219 GLU A C 1
ATOM 1632 O O . GLU A 1 219 ? -3.540 0.274 -13.947 1.00 93.50 219 GLU A O 1
ATOM 1637 N N . ILE A 1 220 ? -1.528 0.926 -13.181 1.00 95.00 220 ILE A N 1
ATOM 1638 C CA . ILE A 1 220 ? -1.880 0.867 -11.749 1.00 95.00 220 ILE A CA 1
ATOM 1639 C C . ILE A 1 220 ? -3.140 1.698 -11.460 1.00 95.00 220 ILE A C 1
ATOM 1641 O O . ILE A 1 220 ? -4.027 1.246 -10.747 1.00 95.00 220 ILE A O 1
ATOM 1645 N N . MET A 1 221 ? -3.268 2.879 -12.077 1.00 93.25 221 MET A N 1
ATOM 1646 C CA . MET A 1 221 ? -4.461 3.736 -11.965 1.00 93.25 221 MET A CA 1
ATOM 1647 C C . MET A 1 221 ? -5.766 3.063 -12.428 1.00 93.25 221 MET A C 1
ATOM 1649 O O . MET A 1 221 ? -6.844 3.521 -12.051 1.00 93.25 221 MET A O 1
ATOM 1653 N N . HIS A 1 222 ? -5.678 2.019 -13.255 1.00 91.50 222 HIS A N 1
ATOM 1654 C CA . HIS A 1 222 ? -6.812 1.228 -13.743 1.00 91.50 222 HIS A CA 1
ATOM 1655 C C . HIS A 1 222 ? -6.954 -0.124 -13.038 1.00 91.50 222 HIS A C 1
ATOM 1657 O O . HIS A 1 222 ? -7.909 -0.844 -13.325 1.00 91.50 222 HIS A O 1
ATOM 1663 N N . MET A 1 223 ? -6.037 -0.485 -12.136 1.00 93.06 223 MET A N 1
ATOM 1664 C CA . MET A 1 223 ? -6.156 -1.724 -11.372 1.00 93.06 223 MET A CA 1
ATOM 1665 C C . MET A 1 223 ? -7.356 -1.637 -10.415 1.00 93.06 223 MET A C 1
ATOM 1667 O O . MET A 1 223 ? -7.518 -0.616 -9.732 1.00 93.06 223 MET A O 1
ATOM 1671 N N . PRO A 1 224 ? -8.208 -2.679 -10.354 1.00 92.38 224 PRO A N 1
ATOM 1672 C CA . PRO A 1 224 ? -9.309 -2.753 -9.402 1.00 92.38 224 PRO A CA 1
ATOM 1673 C C . PRO A 1 224 ? -8.873 -2.411 -7.972 1.00 92.38 224 PRO A C 1
ATOM 1675 O O . PRO A 1 224 ? -7.801 -2.814 -7.529 1.00 92.38 224 PRO A O 1
ATOM 1678 N N . GLY A 1 225 ? -9.685 -1.619 -7.268 1.00 93.00 225 GLY A N 1
ATOM 1679 C CA . GLY A 1 225 ? -9.433 -1.214 -5.880 1.00 93.00 225 GLY A CA 1
ATOM 1680 C C . GLY A 1 225 ? -8.393 -0.102 -5.689 1.00 93.00 225 GLY A C 1
ATOM 1681 O O . GLY A 1 225 ? -8.461 0.611 -4.689 1.00 93.00 225 GLY A O 1
ATOM 1682 N N . PHE A 1 226 ? -7.487 0.148 -6.646 1.00 95.06 226 PHE A N 1
ATOM 1683 C CA . PHE A 1 226 ? -6.395 1.115 -6.454 1.00 95.06 226 PHE A CA 1
ATOM 1684 C C . PHE A 1 226 ? -6.898 2.528 -6.123 1.00 95.06 226 PHE A C 1
ATOM 1686 O O . PHE A 1 226 ? -6.410 3.161 -5.189 1.00 95.06 226 PHE A O 1
ATOM 1693 N N . LEU A 1 227 ? -7.917 3.014 -6.841 1.00 94.06 227 LEU A N 1
ATOM 1694 C CA . LEU A 1 227 ? -8.503 4.345 -6.618 1.00 94.06 227 LEU A CA 1
ATOM 1695 C C . LEU A 1 227 ? -9.269 4.470 -5.287 1.00 94.06 227 LEU A C 1
ATOM 1697 O O . LEU A 1 227 ? -9.593 5.575 -4.861 1.00 94.06 227 LEU A O 1
ATOM 1701 N N . GLN A 1 228 ? -9.533 3.355 -4.606 1.00 93.88 228 GLN A N 1
ATOM 1702 C CA . GLN A 1 228 ? -10.234 3.316 -3.320 1.00 93.88 228 GLN A CA 1
ATOM 1703 C C . GLN A 1 228 ? -9.257 3.298 -2.135 1.00 93.88 228 GLN A C 1
ATOM 1705 O O . GLN A 1 228 ? -9.653 3.549 -0.993 1.00 93.88 228 GLN A O 1
ATOM 1710 N N . LEU A 1 229 ? -7.968 3.061 -2.394 1.00 95.12 229 LEU A N 1
ATOM 1711 C CA . LEU A 1 229 ? -6.935 3.072 -1.368 1.00 95.12 229 LEU A CA 1
ATOM 1712 C C . LEU A 1 229 ? -6.806 4.445 -0.698 1.00 95.12 229 LEU A C 1
ATOM 1714 O O . LEU A 1 229 ? -7.051 5.481 -1.320 1.00 95.12 229 LEU A O 1
ATOM 1718 N N . ASN A 1 230 ? -6.399 4.473 0.572 1.00 95.12 230 ASN A N 1
ATOM 1719 C CA . ASN A 1 230 ? -5.998 5.721 1.229 1.00 95.12 230 ASN A CA 1
ATOM 1720 C C . ASN A 1 230 ? -4.682 6.282 0.638 1.00 95.12 230 ASN A C 1
ATOM 1722 O O . ASN A 1 230 ? -3.936 5.563 -0.031 1.00 95.12 230 ASN A O 1
ATOM 1726 N N . ALA A 1 231 ? -4.371 7.564 0.876 1.00 96.75 231 ALA A N 1
ATOM 1727 C CA . ALA A 1 231 ? -3.187 8.204 0.288 1.00 96.75 231 ALA A CA 1
ATOM 1728 C C . ALA A 1 231 ? -1.864 7.492 0.609 1.00 96.75 231 ALA A C 1
ATOM 1730 O O . ALA A 1 231 ? -0.987 7.398 -0.254 1.00 96.75 231 ALA A O 1
ATOM 1731 N N . ARG A 1 232 ? -1.715 6.969 1.832 1.00 96.31 232 ARG A N 1
ATOM 1732 C CA . ARG A 1 232 ? -0.507 6.250 2.262 1.00 96.31 232 ARG A CA 1
ATOM 1733 C C . ARG A 1 232 ? -0.342 4.940 1.492 1.00 96.31 232 ARG A C 1
ATOM 1735 O O . ARG A 1 232 ? 0.750 4.664 1.000 1.00 96.31 232 ARG A O 1
ATOM 1742 N N . ASN A 1 233 ? -1.422 4.181 1.336 1.00 97.38 233 ASN A N 1
ATOM 1743 C CA . ASN A 1 233 ? -1.434 2.922 0.599 1.00 97.38 233 ASN A CA 1
ATOM 1744 C C . ASN A 1 233 ? -1.216 3.151 -0.905 1.00 97.38 233 ASN A C 1
ATOM 1746 O O . ASN A 1 233 ? -0.405 2.452 -1.508 1.00 97.38 233 ASN A O 1
ATOM 1750 N N . MET A 1 234 ? -1.836 4.180 -1.500 1.00 97.62 234 MET A N 1
ATOM 1751 C CA . MET A 1 234 ? -1.560 4.576 -2.891 1.00 97.62 234 MET A CA 1
ATOM 1752 C C . MET A 1 234 ? -0.081 4.896 -3.098 1.00 97.62 234 MET A C 1
ATOM 1754 O O . MET A 1 234 ? 0.536 4.395 -4.038 1.00 97.62 234 MET A O 1
ATOM 1758 N N . TYR A 1 235 ? 0.500 5.708 -2.208 1.00 97.81 235 TYR A N 1
ATOM 1759 C CA . TYR A 1 235 ? 1.914 6.065 -2.269 1.00 97.81 235 TYR A CA 1
ATOM 1760 C C . TYR A 1 235 ? 2.817 4.828 -2.175 1.00 97.81 235 TYR A C 1
ATOM 1762 O O . TYR A 1 235 ? 3.784 4.722 -2.932 1.00 97.81 235 TYR A O 1
ATOM 1770 N N . ALA A 1 236 ? 2.500 3.899 -1.267 1.00 97.38 236 ALA A N 1
ATOM 1771 C CA . ALA A 1 236 ? 3.263 2.672 -1.082 1.00 97.38 236 ALA A CA 1
ATOM 1772 C C . ALA A 1 236 ? 3.233 1.786 -2.333 1.00 97.38 236 ALA A C 1
ATOM 1774 O O . ALA A 1 236 ? 4.287 1.364 -2.800 1.00 97.38 236 ALA A O 1
ATOM 1775 N N . VAL A 1 237 ? 2.052 1.572 -2.922 1.00 98.06 237 VAL A N 1
ATOM 1776 C CA . VAL A 1 237 ? 1.871 0.764 -4.141 1.00 98.06 237 VAL A CA 1
ATOM 1777 C C . VAL A 1 237 ? 2.655 1.346 -5.319 1.00 98.06 237 VAL A C 1
ATOM 1779 O O . VAL A 1 237 ? 3.379 0.618 -5.997 1.00 98.06 237 VAL A O 1
ATOM 1782 N N . VAL A 1 238 ? 2.578 2.662 -5.561 1.00 97.50 238 VAL A N 1
ATOM 1783 C CA . VAL A 1 238 ? 3.281 3.266 -6.708 1.00 97.50 238 VAL A CA 1
ATOM 1784 C C . VAL A 1 238 ? 4.790 3.363 -6.503 1.00 97.50 238 VAL A C 1
ATOM 1786 O O . VAL A 1 238 ? 5.516 3.536 -7.475 1.00 97.50 238 VAL A O 1
ATOM 1789 N N . ASN A 1 239 ? 5.293 3.269 -5.275 1.00 96.56 239 ASN A N 1
ATOM 1790 C CA . ASN A 1 239 ? 6.729 3.274 -4.984 1.00 96.56 239 ASN A CA 1
ATOM 1791 C C . ASN A 1 239 ? 7.262 1.895 -4.584 1.00 96.56 239 ASN A C 1
ATOM 1793 O O . ASN A 1 239 ? 8.389 1.805 -4.105 1.00 96.56 239 ASN A O 1
ATOM 1797 N N . ALA A 1 240 ? 6.471 0.839 -4.780 1.00 96.69 240 ALA A N 1
ATOM 1798 C CA . ALA A 1 240 ? 6.789 -0.509 -4.342 1.00 96.69 240 ALA A CA 1
ATOM 1799 C C . ALA A 1 240 ? 8.003 -1.085 -5.092 1.00 96.69 240 ALA A C 1
ATOM 1801 O O . ALA A 1 240 ? 7.905 -1.303 -6.304 1.00 96.69 240 ALA A O 1
ATOM 1802 N N . PRO A 1 241 ? 9.112 -1.410 -4.400 1.00 96.19 241 PRO A N 1
ATOM 1803 C CA . PRO A 1 241 ? 10.244 -2.140 -4.974 1.00 96.19 241 PRO A CA 1
ATOM 1804 C C . PRO A 1 241 ? 9.859 -3.404 -5.745 1.00 96.19 241 PRO A C 1
ATOM 1806 O O . PRO A 1 241 ? 10.445 -3.681 -6.793 1.00 96.19 241 PRO A O 1
ATOM 1809 N N . LEU A 1 242 ? 8.823 -4.117 -5.283 1.00 96.69 242 LEU A N 1
ATOM 1810 C CA . LEU A 1 242 ? 8.244 -5.275 -5.966 1.00 96.69 242 LEU A CA 1
ATOM 1811 C C . LEU A 1 242 ? 7.924 -4.990 -7.442 1.00 96.69 242 LEU A C 1
ATOM 1813 O O . LEU A 1 242 ? 8.094 -5.871 -8.287 1.00 96.69 242 LEU A O 1
ATOM 1817 N N . ASN A 1 243 ? 7.485 -3.768 -7.750 1.00 97.44 243 ASN A N 1
ATOM 1818 C CA . ASN A 1 243 ? 7.091 -3.323 -9.081 1.00 97.44 243 ASN A CA 1
ATOM 1819 C C . ASN A 1 243 ? 8.164 -2.471 -9.785 1.00 97.44 243 ASN A C 1
ATOM 1821 O O . ASN A 1 243 ? 7.886 -1.858 -10.814 1.00 97.44 243 ASN A O 1
ATOM 1825 N N . LEU A 1 244 ? 9.390 -2.418 -9.264 1.00 95.81 244 LEU A N 1
ATOM 1826 C CA . LEU A 1 244 ? 10.487 -1.664 -9.867 1.00 95.81 244 LEU A CA 1
ATOM 1827 C C . LEU A 1 244 ? 11.533 -2.594 -10.480 1.00 95.81 244 LEU A C 1
ATOM 1829 O O . LEU A 1 244 ? 11.753 -3.712 -10.013 1.00 95.81 244 LEU A O 1
ATOM 1833 N N . GLN A 1 245 ? 12.188 -2.115 -11.535 1.00 94.38 245 GLN A N 1
ATOM 1834 C CA . GLN A 1 245 ? 13.374 -2.715 -12.145 1.00 94.38 245 GLN A CA 1
ATOM 1835 C C . GLN A 1 245 ? 14.365 -1.630 -12.574 1.00 94.38 245 GLN A C 1
ATOM 1837 O O . GLN A 1 245 ? 13.976 -0.509 -12.895 1.00 94.38 245 GLN A O 1
ATOM 1842 N N . TRP A 1 246 ? 15.654 -1.966 -12.628 1.00 92.94 246 TRP A N 1
ATOM 1843 C CA . TRP A 1 246 ? 16.647 -1.083 -13.236 1.00 92.94 246 TRP A CA 1
ATOM 1844 C C . TRP A 1 246 ? 16.506 -1.075 -14.755 1.00 92.94 246 TRP A C 1
ATOM 1846 O O . TRP A 1 246 ? 16.569 -2.126 -15.394 1.00 92.94 246 TRP A O 1
ATOM 1856 N N . MET A 1 247 ? 16.372 0.116 -15.339 1.00 90.50 247 MET A N 1
ATOM 1857 C CA . MET A 1 247 ? 16.256 0.280 -16.783 1.00 90.50 247 MET A CA 1
ATOM 1858 C C . MET A 1 247 ? 17.126 1.431 -17.288 1.00 90.50 247 MET A C 1
ATOM 1860 O O . MET A 1 247 ? 17.157 2.518 -16.709 1.00 90.50 247 MET A O 1
ATOM 1864 N N . ALA A 1 248 ? 17.830 1.201 -18.399 1.00 89.56 248 ALA A N 1
ATOM 1865 C CA . ALA A 1 248 ? 18.566 2.253 -19.093 1.00 89.56 248 ALA A CA 1
ATOM 1866 C C . ALA A 1 248 ? 17.604 3.359 -19.552 1.00 89.56 248 ALA A C 1
ATOM 1868 O O . ALA A 1 248 ? 16.525 3.062 -20.069 1.00 89.56 248 ALA A O 1
ATOM 1869 N N . SER A 1 249 ? 17.996 4.627 -19.419 1.00 86.31 249 SER A N 1
ATOM 1870 C CA . SER A 1 249 ? 17.116 5.769 -19.702 1.00 86.31 249 SER A CA 1
ATOM 1871 C C . SER A 1 249 ? 16.563 5.750 -21.132 1.00 86.31 249 SER A C 1
ATOM 1873 O O . SER A 1 249 ? 15.379 5.999 -21.332 1.00 86.31 249 SER A O 1
ATOM 1875 N N . ALA A 1 250 ? 17.375 5.377 -22.128 1.00 82.50 250 ALA A N 1
ATOM 1876 C CA . ALA A 1 250 ? 16.929 5.248 -23.521 1.00 82.50 250 ALA A CA 1
ATOM 1877 C C . ALA A 1 250 ? 15.870 4.146 -23.716 1.00 82.50 250 ALA A C 1
ATOM 1879 O O . ALA A 1 250 ? 14.888 4.337 -24.443 1.00 82.50 250 ALA A O 1
ATOM 1880 N N . THR A 1 251 ? 16.042 3.010 -23.032 1.00 86.00 251 THR A N 1
ATOM 1881 C CA . THR A 1 251 ? 15.068 1.911 -23.022 1.00 86.00 251 THR A CA 1
ATOM 1882 C C . THR A 1 251 ? 13.770 2.364 -22.356 1.00 86.00 251 THR A C 1
ATOM 1884 O O . THR A 1 251 ? 12.698 2.166 -22.926 1.00 86.00 251 THR A O 1
ATOM 1887 N N . ASN A 1 252 ? 13.865 3.040 -21.206 1.00 86.19 252 ASN A N 1
ATOM 1888 C CA . ASN A 1 252 ? 12.712 3.542 -20.461 1.00 86.19 252 ASN A CA 1
ATOM 1889 C C . ASN A 1 252 ? 11.903 4.564 -21.285 1.00 86.19 252 ASN A C 1
ATOM 1891 O O . ASN A 1 252 ? 10.693 4.423 -21.450 1.00 86.19 252 ASN A O 1
ATOM 1895 N N . MET A 1 253 ? 12.571 5.532 -21.922 1.00 81.44 253 MET A N 1
ATOM 1896 C CA . MET A 1 253 ? 11.911 6.499 -22.814 1.00 81.44 253 MET A CA 1
ATOM 1897 C C . MET A 1 253 ? 11.168 5.820 -23.972 1.00 81.44 253 MET A C 1
ATOM 1899 O O . MET A 1 253 ? 10.057 6.217 -24.322 1.00 81.44 253 MET A O 1
ATOM 1903 N N . SER A 1 254 ? 11.761 4.772 -24.548 1.00 80.88 254 SER A N 1
ATOM 1904 C CA . SER A 1 254 ? 11.155 4.017 -25.650 1.00 80.88 254 SER A CA 1
ATOM 1905 C C . SER A 1 254 ? 9.968 3.159 -25.189 1.00 80.88 254 SER A C 1
ATOM 1907 O O . SER A 1 254 ? 8.989 3.017 -25.928 1.00 80.88 254 SER A O 1
ATOM 1909 N N . LYS A 1 255 ? 10.037 2.606 -23.969 1.00 81.75 255 LYS A N 1
ATOM 1910 C CA . LYS A 1 255 ? 8.945 1.866 -23.327 1.00 81.75 255 LYS A CA 1
ATOM 1911 C C . LYS A 1 255 ? 7.789 2.787 -22.961 1.00 81.75 255 LYS A C 1
ATOM 1913 O O . LYS A 1 255 ? 6.656 2.432 -23.234 1.00 81.75 255 LYS A O 1
ATOM 1918 N N . ASN A 1 256 ? 8.017 3.969 -22.394 1.00 80.81 256 ASN A N 1
ATOM 1919 C CA . ASN A 1 256 ? 6.935 4.856 -21.951 1.00 80.81 256 ASN A CA 1
ATOM 1920 C C . ASN A 1 256 ? 5.907 4.091 -21.068 1.00 80.81 256 ASN A C 1
ATOM 1922 O O . ASN A 1 256 ? 6.280 3.442 -20.098 1.00 80.81 256 ASN A O 1
ATOM 1926 N N . SER A 1 257 ? 4.614 4.133 -21.411 1.00 78.50 257 SER A N 1
ATOM 1927 C CA . SER A 1 257 ? 3.506 3.563 -20.627 1.00 78.50 257 SER A CA 1
ATOM 1928 C C . SER A 1 257 ? 2.969 2.236 -21.186 1.00 78.50 257 SER A C 1
ATOM 1930 O O . SER A 1 257 ? 1.856 1.831 -20.848 1.00 78.50 257 SER A O 1
ATOM 1932 N N . ARG A 1 258 ? 3.705 1.587 -22.095 1.00 81.00 258 ARG A N 1
ATOM 1933 C CA . ARG A 1 258 ? 3.364 0.259 -22.636 1.00 81.00 258 ARG A CA 1
ATOM 1934 C C . ARG A 1 258 ? 4.187 -0.820 -21.949 1.00 81.00 258 ARG A C 1
ATOM 1936 O O . ARG A 1 258 ? 5.252 -0.554 -21.394 1.00 81.00 258 ARG A O 1
ATOM 1943 N N . SER A 1 259 ? 3.701 -2.047 -22.070 1.00 77.94 259 SER A N 1
ATOM 1944 C CA . SER A 1 259 ? 4.496 -3.239 -21.790 1.00 77.94 259 SER A CA 1
ATOM 1945 C C . SER A 1 259 ? 5.807 -3.196 -22.579 1.00 77.94 259 SER A C 1
ATOM 1947 O O . SER A 1 259 ? 5.812 -2.930 -23.791 1.00 77.94 259 SER A O 1
ATOM 1949 N N . ALA A 1 260 ? 6.920 -3.484 -21.905 1.00 72.12 260 ALA A N 1
ATOM 1950 C CA . ALA A 1 260 ? 8.232 -3.536 -22.548 1.00 72.12 260 ALA A CA 1
ATOM 1951 C C . ALA A 1 260 ? 8.283 -4.646 -23.612 1.00 72.12 260 ALA A C 1
ATOM 1953 O O . ALA A 1 260 ? 8.964 -4.518 -24.634 1.00 72.12 260 ALA A O 1
ATOM 1954 N N . ALA A 1 261 ? 7.480 -5.699 -23.425 1.00 68.25 261 ALA A N 1
ATOM 1955 C CA . ALA A 1 261 ? 7.343 -6.802 -24.363 1.00 68.25 261 ALA A CA 1
ATOM 1956 C C . ALA A 1 261 ? 6.748 -6.382 -25.719 1.00 68.25 261 ALA A C 1
ATOM 1958 O O . ALA A 1 261 ? 6.896 -7.110 -26.701 1.00 68.25 261 ALA A O 1
ATOM 1959 N N . ARG A 1 262 ? 6.111 -5.207 -25.819 1.00 70.31 262 ARG A N 1
ATOM 1960 C CA . ARG A 1 262 ? 5.489 -4.704 -27.058 1.00 70.31 262 ARG A CA 1
ATOM 1961 C C . ARG A 1 262 ? 6.385 -3.780 -27.888 1.00 70.31 262 ARG A C 1
ATOM 1963 O O . ARG A 1 262 ? 5.961 -3.312 -28.942 1.00 70.31 262 ARG A O 1
ATOM 1970 N N . VAL A 1 263 ? 7.617 -3.504 -27.456 1.00 74.06 263 VAL A N 1
ATOM 1971 C CA . VAL A 1 263 ? 8.554 -2.665 -28.220 1.00 74.06 263 VAL A CA 1
ATOM 1972 C C . VAL A 1 263 ? 9.377 -3.539 -29.172 1.00 74.06 263 VAL A C 1
ATOM 1974 O O . VAL A 1 263 ? 10.370 -4.140 -28.781 1.00 74.06 263 VAL A O 1
ATOM 1977 N N . PHE A 1 264 ? 8.973 -3.597 -30.444 1.00 63.94 264 PHE A N 1
ATOM 1978 C CA . PHE A 1 264 ? 9.562 -4.487 -31.461 1.00 63.94 264 PHE A CA 1
ATOM 1979 C C . PHE A 1 264 ? 11.055 -4.269 -31.759 1.00 63.94 264 PHE A C 1
ATOM 1981 O O . PHE A 1 264 ? 11.698 -5.177 -32.266 1.00 63.94 264 PHE A O 1
ATOM 1988 N N . LYS A 1 265 ? 11.612 -3.093 -31.439 1.00 76.25 265 LYS A N 1
ATOM 1989 C CA . LYS A 1 265 ? 13.032 -2.767 -31.674 1.00 76.25 265 LYS A CA 1
ATOM 1990 C C . LYS A 1 265 ? 13.988 -3.368 -30.634 1.00 76.25 265 LYS A C 1
ATOM 1992 O O . LYS A 1 265 ? 15.197 -3.213 -30.774 1.00 76.25 265 LYS A O 1
ATOM 1997 N N . PHE A 1 266 ? 13.461 -3.990 -29.580 1.00 82.44 266 PHE A N 1
ATOM 1998 C CA . PHE A 1 266 ? 14.267 -4.616 -28.536 1.00 82.44 266 PHE A CA 1
ATOM 1999 C C . PHE A 1 266 ? 14.537 -6.090 -28.811 1.00 82.44 266 PHE A C 1
ATOM 2001 O O . PHE A 1 266 ? 13.778 -6.755 -29.519 1.00 82.44 266 PHE A O 1
ATOM 2008 N N . ASP A 1 267 ? 15.603 -6.585 -28.187 1.00 85.75 267 ASP A N 1
ATOM 2009 C CA . ASP A 1 267 ? 16.003 -7.987 -28.221 1.00 85.75 267 ASP A CA 1
ATOM 2010 C C . ASP A 1 267 ? 14.816 -8.921 -27.878 1.00 85.75 267 ASP A C 1
ATOM 2012 O O . ASP A 1 267 ? 14.150 -8.717 -26.853 1.00 85.75 267 ASP A O 1
ATOM 2016 N N . PRO A 1 268 ? 14.506 -9.932 -28.716 1.00 88.00 268 PRO A N 1
ATOM 2017 C CA . PRO A 1 268 ? 13.356 -10.809 -28.498 1.00 88.00 268 PRO A CA 1
ATOM 2018 C C . PRO A 1 268 ? 13.396 -11.583 -27.175 1.00 88.00 268 PRO A C 1
ATOM 2020 O O . PRO A 1 268 ? 12.362 -11.698 -26.511 1.00 88.00 268 PRO A O 1
ATOM 2023 N N . ALA A 1 269 ? 14.567 -12.074 -26.758 1.00 87.81 269 ALA A N 1
ATOM 2024 C CA . ALA A 1 269 ? 14.709 -12.807 -25.502 1.00 87.81 269 ALA A CA 1
ATOM 2025 C C . ALA A 1 269 ? 14.500 -11.873 -24.304 1.00 87.81 269 ALA A C 1
ATOM 2027 O O . ALA A 1 269 ? 13.801 -12.218 -23.346 1.00 87.81 269 ALA A O 1
ATOM 2028 N N . TRP A 1 270 ? 15.014 -10.643 -24.384 1.00 87.88 270 TRP A N 1
ATOM 2029 C CA . TRP A 1 270 ? 14.728 -9.626 -23.379 1.00 87.88 270 TRP A CA 1
ATOM 2030 C C . TRP A 1 270 ? 13.234 -9.306 -23.299 1.00 87.88 270 TRP A C 1
ATOM 2032 O O . TRP A 1 270 ? 12.678 -9.302 -22.200 1.00 87.88 270 TRP A O 1
ATOM 2042 N N . ARG A 1 271 ? 12.550 -9.112 -24.433 1.00 89.44 271 ARG A N 1
ATOM 2043 C CA . ARG A 1 271 ? 11.096 -8.870 -24.465 1.00 89.44 271 ARG A CA 1
ATOM 2044 C C . ARG A 1 271 ? 10.304 -10.004 -23.813 1.00 89.44 271 ARG A C 1
ATOM 2046 O O . ARG A 1 271 ? 9.394 -9.727 -23.033 1.00 89.44 271 ARG A O 1
ATOM 2053 N N . ALA A 1 272 ? 10.664 -11.259 -24.084 1.00 90.19 272 ALA A N 1
ATOM 2054 C CA . ALA A 1 272 ? 10.050 -12.415 -23.433 1.00 90.19 272 ALA A CA 1
ATOM 2055 C C . ALA A 1 272 ? 10.278 -12.395 -21.910 1.00 90.19 272 ALA A C 1
ATOM 2057 O O . ALA A 1 272 ? 9.339 -12.597 -21.139 1.00 90.19 272 ALA A O 1
ATOM 2058 N N . SER A 1 273 ? 11.494 -12.055 -21.465 1.00 91.06 273 SER A N 1
ATOM 2059 C CA . SER A 1 273 ? 11.808 -11.921 -20.036 1.00 91.06 273 SER A CA 1
ATOM 2060 C C . SER A 1 273 ? 10.996 -10.815 -19.350 1.00 91.06 273 SER A C 1
ATOM 2062 O O . SER A 1 273 ? 10.577 -10.981 -18.203 1.00 91.06 273 SER A O 1
ATOM 2064 N N . GLN A 1 274 ? 10.727 -9.713 -20.057 1.00 92.31 274 GLN A N 1
ATOM 2065 C CA . GLN A 1 274 ? 9.900 -8.618 -19.558 1.00 92.31 274 GLN A CA 1
ATOM 2066 C C . GLN A 1 274 ? 8.432 -9.020 -19.454 1.00 92.31 274 GLN A C 1
ATOM 2068 O O . GLN A 1 274 ? 7.817 -8.756 -18.428 1.00 92.31 274 GLN A O 1
ATOM 2073 N N . LYS A 1 275 ? 7.889 -9.728 -20.454 1.00 92.12 275 LYS A N 1
ATOM 2074 C CA . LYS A 1 275 ? 6.535 -10.286 -20.362 1.00 92.12 275 LYS A CA 1
ATOM 2075 C C . LYS A 1 275 ? 6.402 -11.208 -19.150 1.00 92.12 275 LYS A C 1
ATOM 2077 O O . LYS A 1 275 ? 5.497 -11.026 -18.348 1.00 92.12 275 LYS A O 1
ATOM 2082 N N . ALA A 1 276 ? 7.337 -12.139 -18.970 1.00 94.56 276 ALA A N 1
ATOM 2083 C CA . ALA A 1 276 ? 7.319 -13.037 -17.818 1.00 94.56 276 ALA A CA 1
ATOM 2084 C C . ALA A 1 276 ? 7.424 -12.278 -16.481 1.00 94.56 276 ALA A C 1
ATOM 2086 O O . ALA A 1 276 ? 6.874 -12.713 -15.473 1.00 94.56 276 ALA A O 1
ATOM 2087 N N . LEU A 1 277 ? 8.145 -11.153 -16.449 1.00 94.38 277 LEU A N 1
ATOM 2088 C CA . LEU A 1 277 ? 8.233 -10.291 -15.273 1.00 94.38 277 LEU A CA 1
ATOM 2089 C C . LEU A 1 277 ? 6.906 -9.568 -14.994 1.00 94.38 277 LEU A C 1
ATOM 2091 O O . LEU A 1 277 ? 6.447 -9.581 -13.855 1.00 94.38 277 LEU A O 1
ATOM 2095 N N . GLU A 1 278 ? 6.268 -9.006 -16.021 1.00 95.06 278 GLU A N 1
ATOM 2096 C CA . GLU A 1 278 ? 4.939 -8.390 -15.931 1.00 95.06 278 GLU A CA 1
ATOM 2097 C C . GLU A 1 278 ? 3.879 -9.404 -15.471 1.00 95.06 278 GLU A C 1
ATOM 2099 O O . GLU A 1 278 ? 3.126 -9.115 -14.542 1.00 95.06 278 GLU A O 1
ATOM 2104 N N . ASP A 1 279 ? 3.870 -10.611 -16.047 1.00 95.31 279 ASP A N 1
ATOM 2105 C CA . ASP A 1 279 ? 2.925 -11.685 -15.709 1.00 95.31 279 ASP A CA 1
ATOM 2106 C C . ASP A 1 279 ? 3.081 -12.159 -14.250 1.00 95.31 279 ASP A C 1
ATOM 2108 O O . ASP A 1 279 ? 2.103 -12.564 -13.626 1.00 95.31 279 ASP A O 1
ATOM 2112 N N . ARG A 1 280 ? 4.287 -12.069 -13.664 1.00 95.69 280 ARG A N 1
ATOM 2113 C CA . ARG A 1 280 ? 4.516 -12.384 -12.241 1.00 95.69 280 ARG A CA 1
ATOM 2114 C C . ARG A 1 280 ? 4.151 -11.243 -11.296 1.00 95.69 280 ARG A C 1
ATOM 2116 O O . ARG A 1 280 ? 3.698 -11.506 -10.186 1.00 95.69 280 ARG A O 1
ATOM 2123 N N . VAL A 1 281 ? 4.427 -9.995 -11.674 1.00 97.00 281 VAL A N 1
ATOM 2124 C CA . VAL A 1 281 ? 4.274 -8.836 -10.776 1.00 97.00 281 VAL A CA 1
ATOM 2125 C C . VAL A 1 281 ? 2.837 -8.332 -10.744 1.00 97.00 281 VAL A C 1
ATOM 2127 O O . VAL A 1 281 ? 2.342 -8.003 -9.671 1.00 97.00 281 VAL A O 1
ATOM 2130 N N . ARG A 1 282 ? 2.146 -8.317 -11.888 1.00 96.81 282 ARG A N 1
ATOM 2131 C CA . ARG A 1 282 ? 0.756 -7.857 -12.010 1.00 96.81 282 ARG A CA 1
ATOM 2132 C C . ARG A 1 282 ? -0.205 -8.518 -11.007 1.00 96.81 282 ARG A C 1
ATOM 2134 O O . ARG A 1 282 ? -0.845 -7.771 -10.270 1.00 96.81 282 ARG A O 1
ATOM 2141 N N . PRO A 1 283 ? -0.312 -9.861 -10.921 1.00 97.00 283 PRO A N 1
ATOM 2142 C CA . PRO A 1 283 ? -1.231 -10.494 -9.973 1.00 97.00 283 PRO A CA 1
ATOM 2143 C C . PRO A 1 283 ? -0.844 -10.237 -8.513 1.00 97.00 283 PRO A C 1
ATOM 2145 O O . PRO A 1 283 ? -1.725 -10.026 -7.691 1.00 97.00 283 PRO A O 1
ATOM 2148 N N . LYS A 1 284 ? 0.456 -10.173 -8.189 1.00 97.19 284 LYS A N 1
ATOM 2149 C CA . LYS A 1 284 ? 0.912 -9.835 -6.830 1.00 97.19 284 LYS A CA 1
ATOM 2150 C C . LYS A 1 284 ? 0.529 -8.415 -6.436 1.00 97.19 284 LYS A C 1
ATOM 2152 O O . LYS A 1 284 ? 0.085 -8.175 -5.322 1.00 97.19 284 LYS A O 1
ATOM 2157 N N . LEU A 1 285 ? 0.689 -7.468 -7.361 1.00 97.69 285 LEU A N 1
ATOM 2158 C CA . LEU A 1 285 ? 0.311 -6.083 -7.119 1.00 97.69 285 LEU A CA 1
ATOM 2159 C C . LEU A 1 285 ? -1.204 -5.954 -6.913 1.00 97.69 285 LEU A C 1
ATOM 2161 O O . LEU A 1 285 ? -1.617 -5.204 -6.034 1.00 97.69 285 LEU A O 1
ATOM 2165 N N . GLN A 1 286 ? -2.010 -6.712 -7.668 1.00 97.50 286 GLN A N 1
ATOM 2166 C CA . GLN A 1 286 ? -3.462 -6.763 -7.476 1.00 97.50 286 GLN A CA 1
ATOM 2167 C C . GLN A 1 286 ? -3.829 -7.324 -6.099 1.00 97.50 286 GLN A C 1
ATOM 2169 O O . GLN A 1 286 ? -4.541 -6.661 -5.354 1.00 97.50 286 GLN A O 1
ATOM 2174 N N . ASP A 1 287 ? -3.281 -8.483 -5.727 1.00 97.69 287 ASP A N 1
ATOM 2175 C CA . ASP A 1 287 ? -3.540 -9.108 -4.425 1.00 97.69 287 ASP A CA 1
ATOM 2176 C C . ASP A 1 287 ? -3.169 -8.184 -3.251 1.00 97.69 287 ASP A C 1
ATOM 2178 O O . ASP A 1 287 ? -3.908 -8.056 -2.272 1.00 97.69 287 ASP A O 1
ATOM 2182 N N . VAL A 1 288 ? -2.046 -7.470 -3.361 1.00 98.00 288 VAL A N 1
ATOM 2183 C CA . VAL A 1 288 ? -1.663 -6.484 -2.349 1.00 98.00 288 VAL A CA 1
ATOM 2184 C C . VAL A 1 288 ? -2.643 -5.309 -2.302 1.00 98.00 288 VAL A C 1
ATOM 2186 O O . VAL A 1 288 ? -3.009 -4.886 -1.206 1.00 98.00 288 VAL A O 1
ATOM 2189 N N . ILE A 1 289 ? -3.088 -4.779 -3.445 1.00 97.69 289 ILE A N 1
ATOM 2190 C CA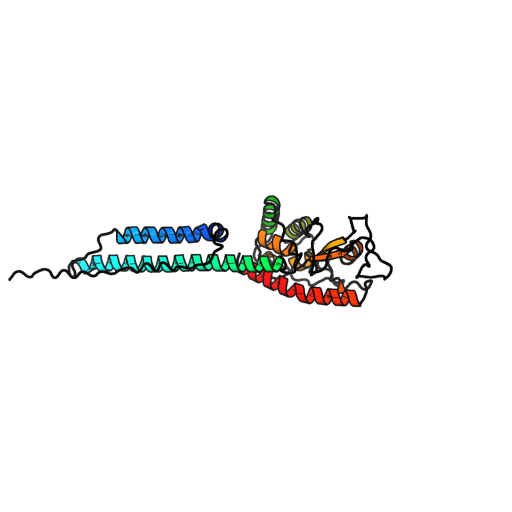 . ILE A 1 289 ? -4.104 -3.714 -3.478 1.00 97.69 289 ILE A CA 1
ATOM 2191 C C . ILE A 1 289 ? -5.383 -4.178 -2.767 1.00 97.69 289 ILE A C 1
ATOM 2193 O O . ILE A 1 289 ? -5.901 -3.443 -1.925 1.00 97.69 289 ILE A O 1
ATOM 2197 N N . ASP A 1 290 ? -5.836 -5.402 -3.028 1.00 97.38 290 ASP A N 1
ATOM 2198 C CA . ASP A 1 290 ? -7.044 -5.964 -2.419 1.00 97.38 290 ASP A CA 1
ATOM 2199 C C . ASP A 1 290 ? -6.889 -6.115 -0.893 1.00 97.38 290 ASP A C 1
ATOM 2201 O O . ASP A 1 290 ? -7.764 -5.707 -0.122 1.00 97.38 290 ASP A O 1
ATOM 2205 N N . ARG A 1 291 ? -5.734 -6.608 -0.418 1.00 97.62 291 ARG A N 1
ATOM 2206 C CA . ARG A 1 291 ? -5.435 -6.710 1.023 1.00 97.62 291 ARG A CA 1
ATOM 2207 C C . ARG A 1 291 ? -5.292 -5.353 1.700 1.00 97.62 291 ARG A C 1
ATOM 2209 O O . ARG A 1 291 ? -5.758 -5.195 2.827 1.00 97.62 291 ARG A O 1
ATOM 2216 N N . LEU A 1 292 ? -4.671 -4.371 1.048 1.00 97.50 292 LEU A N 1
ATOM 2217 C CA . LEU A 1 292 ? -4.584 -3.002 1.565 1.00 97.50 292 LEU A CA 1
ATOM 2218 C C . LEU A 1 292 ? -5.969 -2.362 1.671 1.00 97.50 292 LEU A C 1
ATOM 2220 O O . LEU A 1 292 ? -6.245 -1.680 2.652 1.00 97.50 292 LEU A O 1
ATOM 2224 N N . LEU A 1 293 ? -6.855 -2.616 0.709 1.00 95.38 293 LEU A N 1
ATOM 2225 C CA . LEU A 1 293 ? -8.223 -2.113 0.740 1.00 95.38 293 LEU A CA 1
ATOM 2226 C C . LEU A 1 293 ? -9.057 -2.743 1.869 1.00 95.38 293 LEU A C 1
ATOM 2228 O O . LEU A 1 293 ? -9.824 -2.042 2.524 1.00 95.38 293 LEU A O 1
ATOM 2232 N N . ALA A 1 294 ? -8.891 -4.040 2.135 1.00 95.38 294 ALA A N 1
ATOM 2233 C CA . ALA A 1 294 ? -9.592 -4.727 3.225 1.00 95.38 294 ALA A CA 1
ATOM 2234 C C . ALA A 1 294 ? -9.105 -4.312 4.632 1.00 95.38 294 ALA A C 1
ATOM 2236 O O . ALA A 1 294 ? -9.837 -4.444 5.619 1.00 95.38 294 ALA A O 1
ATOM 2237 N N . SER A 1 295 ? -7.867 -3.816 4.725 1.00 94.50 295 SER A N 1
ATOM 2238 C CA . SER A 1 295 ? -7.149 -3.566 5.983 1.00 94.50 295 SER A CA 1
ATOM 2239 C C . SER A 1 295 ? -6.978 -2.089 6.356 1.00 94.50 295 SER A C 1
ATOM 2241 O O . SER A 1 295 ? -6.405 -1.796 7.407 1.00 94.50 295 SER A O 1
ATOM 2243 N N . GLN A 1 296 ? -7.452 -1.165 5.516 1.00 89.75 296 GLN A N 1
ATOM 2244 C CA . GLN A 1 296 ? -7.318 0.282 5.726 1.00 89.75 296 GLN A CA 1
ATOM 2245 C C . GLN A 1 296 ? -8.441 0.931 6.538 1.00 89.75 296 GLN A C 1
ATOM 2247 O O . GLN A 1 296 ? -9.508 0.302 6.739 1.00 89.75 296 GLN A O 1
#

Organism: NCBI:txid40571

Foldseek 3Di:
DDDDQPQDFPDPDDPPCPPPDDDDDCPVLCVQLVVLVVQLVVLVVVLVVLVPPDQRDRPPVCVVVNVVSVVVVVVSVVSNVVSVVSSVLLVVLVVLLVVLLVVLQPPAPQRFHQDDDDPVLLVQLVVLLVQDDLPDQPPDDQADPLFFQDDDCPDSNNSNLVSLVVPPAPFDRDQRHAFPNHHADFFQCQAQFDDRPDTFDDDGVGTQKGKAFLQHSSNCSNQPLLSNFRSRLVSSLRHGSLGIHIHHNVLCVQCPRGQSLSRPVTDNVVSVVSVVSSVVSVVSSNVSSVSSNVSD

Solvent-accessible surface area (backbone atoms only — not comparable to full-atom values): 17043 Å² total; per-residue (Å²): 135,84,83,73,83,73,78,64,81,77,79,83,79,79,79,79,80,76,78,82,76,86,76,81,80,54,78,70,57,48,70,77,38,39,67,38,52,52,50,36,52,50,43,52,51,50,51,51,56,57,69,70,43,96,77,83,53,59,66,75,86,34,47,67,59,48,49,53,51,52,52,52,51,54,52,50,51,54,50,42,53,52,27,51,52,50,36,51,53,45,52,51,24,52,52,48,29,53,52,37,52,49,54,32,20,28,89,52,77,48,38,45,76,54,77,85,79,51,71,69,55,41,49,55,38,45,61,26,51,71,60,42,62,82,83,64,69,72,83,83,69,70,52,43,100,87,41,36,35,71,72,54,89,88,43,58,62,29,61,32,51,60,51,50,57,73,67,34,59,65,91,76,79,64,96,76,36,20,28,83,72,37,65,69,72,52,54,67,37,74,39,74,51,49,54,99,84,37,47,34,47,65,48,92,98,46,34,48,53,42,64,39,54,60,66,30,70,48,46,50,69,65,40,76,59,43,80,64,39,54,43,67,56,44,54,46,64,64,42,16,36,55,42,29,32,72,34,44,47,72,59,47,66,72,34,63,52,29,57,59,50,74,49,84,90,39,34,67,68,42,23,52,53,42,43,56,47,37,69,58,40,51,60,53,53,46,54,36,36,50,44,40,55,76,29,108

Secondary structure (DSSP, 8-state):
-------------------------HHHHHHHTHHHHHHHHHHHHHHHHHHTS-----TTTTHHHHHHHHHHHHHHHHHHHHHHHHHHHHHHHHHHHHHHHHHHT--STTPPPPPPPPHHHHHHHHHHHTTS-TT-------S-TTSB----TTSTTHHHHHHHHHH-S-S---TT-EETTEEPPPTTSB-TTS-TT-B--EETTEESEEEEESS-HHHHTTSTTGGGS-HHHHHHHHT-GGGEEEEEHHHHHHHTTB-GGG-TTS-HHHHHHHHHHHHHHHHHHHHHHHHHHHH-

Sequence (296 aa):
MRDKPVIVRLLVAFLLLVGSVVGAPAAAAQGECAAQQSALARVHQQIAAHNAKPHVFVVPRQAGEAAAYNAEAAALEGSQAAAVAALQACRAKVQQRDQALKELADARPGSPAIPTPRADTLRKIDDARGKYPRNYVSPIRGPDKNGNWRVSPGTPPRPLYDVLRKVSPPKDPGPNVTYQGKRRPSVGDRNPAGHPRNKITGNPGKPAVSPDHIIPLTEIMHMPGFLQLNARNMYAVVNAPLNLQWMASATNMSKNSRSAARVFKFDPAWRASQKALEDRVRPKLQDVIDRLLASQ

Radius of gyration: 29.42 Å; Cα contacts (8 Å, |Δi|>4): 356; chains: 1; bounding box: 72×38×98 Å